Protein AF-A0A6F9DFY0-F1 (afdb_monomer_lite)

Structure (mmCIF, N/CA/C/O backbone):
data_AF-A0A6F9DFY0-F1
#
_entry.id   AF-A0A6F9DFY0-F1
#
loop_
_atom_site.group_PDB
_atom_site.id
_atom_site.type_symbol
_atom_site.label_atom_id
_atom_site.label_alt_id
_atom_site.label_comp_id
_atom_site.label_asym_id
_atom_site.label_entity_id
_atom_site.label_seq_id
_atom_site.pdbx_PDB_ins_code
_atom_site.Cartn_x
_atom_site.Cartn_y
_atom_site.Cartn_z
_atom_site.occupancy
_atom_site.B_iso_or_equiv
_atom_site.auth_seq_id
_atom_site.auth_comp_id
_atom_site.auth_asym_id
_atom_site.auth_atom_id
_atom_site.pdbx_PDB_model_num
ATOM 1 N N . MET A 1 1 ? -1.280 -7.738 -16.519 1.00 69.00 1 MET A N 1
ATOM 2 C CA . MET A 1 1 ? -1.743 -9.130 -16.733 1.00 69.00 1 MET A CA 1
ATOM 3 C C . MET A 1 1 ? -0.563 -10.110 -16.837 1.00 69.00 1 MET A C 1
ATOM 5 O O . MET A 1 1 ? -0.326 -10.631 -17.913 1.00 69.00 1 MET A O 1
ATOM 9 N N . GLN A 1 2 ? 0.239 -10.319 -15.780 1.00 77.62 2 GLN A N 1
ATOM 10 C CA . GLN A 1 2 ? 1.405 -11.234 -15.841 1.00 77.62 2 GLN A CA 1
ATOM 11 C C . GLN A 1 2 ? 1.692 -11.922 -14.499 1.00 77.62 2 GLN A C 1
ATOM 13 O O . GLN A 1 2 ? 1.722 -13.146 -14.437 1.00 77.62 2 GLN A O 1
ATOM 18 N N . SER A 1 3 ? 1.893 -11.147 -13.426 1.00 73.25 3 SER A N 1
ATOM 19 C CA . SER A 1 3 ? 2.146 -11.703 -12.091 1.00 73.25 3 SER A CA 1
ATOM 20 C C . SER A 1 3 ? 1.000 -12.614 -11.649 1.00 73.25 3 SER A C 1
ATOM 22 O O . SER A 1 3 ? -0.147 -12.171 -11.607 1.00 73.25 3 SER A O 1
ATOM 24 N N . ASP A 1 4 ? 1.320 -13.872 -11.340 1.00 84.06 4 ASP A N 1
ATOM 25 C CA . ASP A 1 4 ? 0.363 -14.904 -10.907 1.00 84.06 4 ASP A CA 1
AT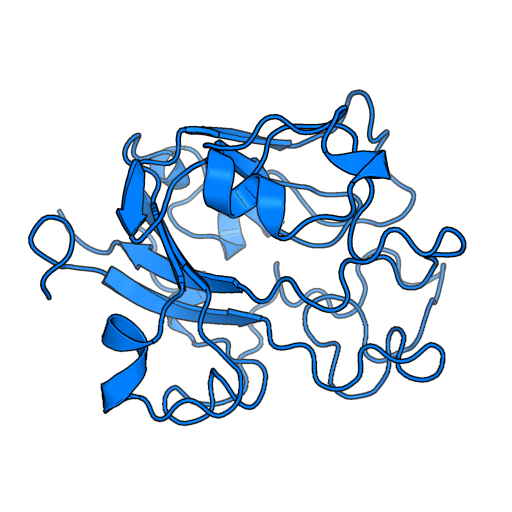OM 26 C C . ASP A 1 4 ? -0.831 -15.116 -11.856 1.00 84.06 4 ASP A C 1
ATOM 28 O O . ASP A 1 4 ? -1.951 -15.345 -11.414 1.00 84.06 4 ASP A O 1
ATOM 32 N N . GLY A 1 5 ? -0.619 -14.966 -13.167 1.00 84.81 5 GLY A N 1
ATOM 33 C CA . GLY A 1 5 ? -1.693 -15.053 -14.165 1.00 84.81 5 GLY A CA 1
ATOM 34 C C . GLY A 1 5 ? -2.434 -13.734 -14.426 1.00 84.81 5 GLY A C 1
ATOM 35 O O . GLY A 1 5 ? -3.197 -13.647 -15.383 1.00 84.81 5 GLY A O 1
ATOM 36 N N . GLY A 1 6 ? -2.151 -12.663 -13.675 1.00 84.38 6 GLY A N 1
ATOM 37 C CA . GLY A 1 6 ? -2.737 -11.334 -13.885 1.00 84.38 6 GLY A CA 1
ATOM 38 C C . GLY A 1 6 ? -3.894 -10.995 -12.939 1.00 84.38 6 GLY A C 1
ATOM 39 O O . GLY A 1 6 ? -3.971 -11.534 -11.843 1.00 84.38 6 GLY A O 1
ATOM 40 N N . GLY A 1 7 ? -4.732 -10.029 -13.339 1.00 86.75 7 GLY A N 1
ATOM 41 C CA . GLY A 1 7 ? -5.866 -9.552 -12.528 1.00 86.75 7 GLY A CA 1
ATOM 42 C C . GLY A 1 7 ? -5.521 -8.538 -11.429 1.00 86.75 7 GLY A C 1
ATOM 43 O O . GLY A 1 7 ? -6.310 -8.329 -10.519 1.00 86.75 7 GLY A O 1
ATOM 44 N N . TRP A 1 8 ? -4.343 -7.909 -11.480 1.00 91.81 8 TRP A N 1
ATOM 45 C CA . TRP A 1 8 ? -3.941 -6.882 -10.509 1.00 91.81 8 TRP A CA 1
ATOM 46 C C . TRP A 1 8 ? -4.288 -5.485 -11.023 1.00 91.81 8 TRP A C 1
ATOM 48 O O . TRP A 1 8 ? -3.802 -5.077 -12.082 1.00 91.81 8 TRP A O 1
ATOM 58 N N . THR A 1 9 ? -5.090 -4.756 -10.255 1.00 93.56 9 THR A N 1
ATOM 59 C CA . THR A 1 9 ? -5.516 -3.380 -10.519 1.00 93.56 9 THR A CA 1
ATOM 60 C C . THR A 1 9 ? -4.715 -2.429 -9.638 1.00 93.56 9 THR A C 1
ATOM 62 O O . THR A 1 9 ? -4.669 -2.592 -8.420 1.00 93.56 9 THR A O 1
ATOM 65 N N . LEU A 1 10 ? -4.077 -1.418 -10.234 1.00 93.38 10 LEU A N 1
ATOM 66 C CA . LEU A 1 10 ? -3.468 -0.331 -9.465 1.00 93.38 10 LEU A CA 1
ATOM 67 C C . LEU A 1 10 ? -4.584 0.509 -8.845 1.00 93.38 10 LEU A C 1
ATOM 69 O O . LEU A 1 10 ? -5.390 1.081 -9.577 1.00 93.38 10 LEU A O 1
ATOM 73 N N . VAL A 1 11 ? -4.600 0.612 -7.519 1.00 95.38 11 VAL A N 1
ATOM 74 C CA . VAL A 1 11 ? -5.632 1.379 -6.809 1.00 95.38 11 VAL A CA 1
ATOM 75 C C . VAL A 1 11 ? -5.075 2.618 -6.121 1.00 95.38 11 VAL A C 1
ATOM 77 O O . VAL A 1 11 ? -5.798 3.614 -6.028 1.00 95.38 11 VAL A O 1
ATOM 80 N N . ALA A 1 12 ? -3.808 2.576 -5.694 1.00 93.81 12 ALA A N 1
ATOM 81 C CA . ALA A 1 12 ? -3.143 3.670 -5.002 1.00 93.81 12 ALA A CA 1
ATOM 82 C C . ALA A 1 12 ? -1.608 3.653 -5.163 1.00 93.81 12 ALA A C 1
ATOM 84 O O . ALA A 1 12 ? -1.002 2.620 -5.447 1.00 93.81 12 ALA A O 1
ATOM 85 N N . SER A 1 13 ? -0.983 4.804 -4.937 1.00 90.44 13 SER A N 1
ATOM 86 C CA . SER A 1 13 ? 0.457 4.991 -4.772 1.00 90.44 13 SER A CA 1
ATOM 87 C C . SER A 1 13 ? 0.721 5.969 -3.636 1.00 90.44 13 SER A C 1
ATOM 89 O O . SER A 1 13 ? 0.014 6.971 -3.513 1.00 90.44 13 SER A O 1
ATOM 91 N N . ILE A 1 14 ? 1.738 5.649 -2.842 1.00 88.12 14 ILE A N 1
ATOM 92 C CA . ILE A 1 14 ? 2.253 6.444 -1.735 1.00 88.12 14 ILE A CA 1
ATOM 93 C C . ILE A 1 14 ? 3.619 6.973 -2.160 1.00 88.12 14 ILE A C 1
ATOM 95 O O . ILE A 1 14 ? 4.587 6.212 -2.298 1.00 88.12 14 ILE A O 1
ATOM 99 N N . HIS A 1 15 ? 3.680 8.278 -2.384 1.00 85.38 15 HIS A N 1
ATOM 100 C CA . HIS A 1 15 ? 4.828 8.990 -2.906 1.00 85.38 15 HIS A CA 1
ATOM 101 C C . HIS A 1 15 ? 5.283 10.069 -1.921 1.00 85.38 15 HIS A C 1
ATOM 103 O O . HIS A 1 15 ? 4.600 11.051 -1.671 1.00 85.38 15 HIS A O 1
ATOM 109 N N . GLU A 1 16 ? 6.515 9.918 -1.447 1.00 83.00 16 GLU A N 1
ATOM 110 C CA . GLU A 1 16 ? 7.192 10.922 -0.632 1.00 83.00 16 GLU A CA 1
ATOM 111 C C . GLU A 1 16 ? 7.790 12.022 -1.524 1.00 83.00 16 GLU A C 1
ATOM 113 O O . GLU A 1 16 ? 8.716 11.756 -2.309 1.00 83.00 16 GLU A O 1
ATOM 118 N N . ASN A 1 17 ? 7.257 13.243 -1.409 1.00 80.62 17 ASN A N 1
ATOM 119 C CA . ASN A 1 17 ? 7.669 14.410 -2.188 1.00 80.62 17 ASN A CA 1
ATOM 120 C C . ASN A 1 17 ? 8.779 15.233 -1.518 1.00 80.62 17 ASN A C 1
ATOM 122 O O . ASN A 1 17 ? 9.561 15.867 -2.231 1.00 80.62 17 ASN A O 1
ATOM 126 N N . ASN A 1 18 ? 8.875 15.233 -0.188 1.00 79.81 18 ASN A N 1
ATOM 127 C CA . ASN A 1 18 ? 9.878 15.974 0.562 1.00 79.81 18 ASN A CA 1
ATOM 128 C C . ASN A 1 18 ? 10.213 15.331 1.921 1.00 79.81 18 ASN A C 1
ATOM 130 O O . ASN A 1 18 ? 9.801 15.792 2.981 1.00 79.81 18 ASN A O 1
ATOM 134 N N . ALA A 1 19 ? 11.130 14.367 1.899 1.00 71.44 19 ALA A N 1
ATOM 135 C CA . ALA A 1 19 ? 11.565 13.683 3.112 1.00 71.44 19 ALA A CA 1
ATOM 136 C C . ALA A 1 19 ? 12.548 14.480 4.004 1.00 71.44 19 ALA A C 1
ATOM 138 O O . ALA A 1 19 ? 13.183 13.901 4.891 1.00 71.44 19 ALA A O 1
ATOM 139 N N . HIS A 1 20 ? 12.774 15.771 3.733 1.00 71.12 20 HIS A N 1
ATOM 140 C CA . HIS A 1 20 ? 13.639 16.615 4.560 1.00 71.12 20 HIS A CA 1
ATOM 141 C C . HIS A 1 20 ? 12.946 17.011 5.874 1.00 71.12 20 HIS A C 1
ATOM 143 O O . HIS A 1 20 ? 11.725 16.979 5.993 1.00 71.12 20 HIS A O 1
ATOM 149 N N . ASP A 1 21 ? 13.720 17.448 6.873 1.00 63.94 21 ASP A N 1
ATOM 150 C CA . ASP A 1 21 ? 13.188 17.780 8.206 1.00 63.94 21 ASP A CA 1
ATOM 151 C C . ASP A 1 21 ? 12.114 18.883 8.203 1.00 63.94 21 ASP A C 1
ATOM 153 O O . ASP A 1 21 ? 11.277 18.928 9.100 1.00 63.94 21 ASP A O 1
ATOM 157 N N . ASN A 1 22 ? 12.111 19.752 7.189 1.00 74.75 22 ASN A N 1
ATOM 158 C CA . ASN A 1 22 ? 11.107 20.799 6.991 1.00 74.75 22 ASN A CA 1
ATOM 159 C C . ASN A 1 22 ? 9.900 20.363 6.137 1.00 74.75 22 ASN A C 1
ATOM 161 O O . ASN A 1 22 ? 9.006 21.175 5.923 1.00 74.75 22 ASN A O 1
ATOM 165 N N . GLY A 1 23 ? 9.897 19.133 5.620 1.00 71.75 23 GLY A N 1
ATOM 166 C CA . GLY A 1 23 ? 8.835 18.575 4.784 1.00 71.75 23 GLY A CA 1
ATOM 167 C C . GLY A 1 23 ? 7.808 17.743 5.542 1.00 71.75 23 GLY A C 1
ATOM 168 O O . GLY A 1 23 ? 6.872 17.259 4.934 1.00 71.75 23 GLY A O 1
ATOM 169 N N . ARG A 1 24 ? 7.947 17.593 6.863 1.00 77.12 24 ARG A N 1
ATOM 170 C CA . ARG A 1 24 ? 7.121 16.678 7.660 1.00 77.12 24 ARG A CA 1
ATOM 171 C C . ARG A 1 24 ? 5.669 17.141 7.774 1.00 77.12 24 ARG A C 1
ATOM 173 O O . ARG A 1 24 ? 5.397 18.144 8.439 1.00 77.12 24 ARG A O 1
ATOM 180 N N . CYS A 1 25 ? 4.756 16.349 7.223 1.00 81.19 25 CYS A N 1
ATOM 181 C CA . CYS A 1 25 ? 3.315 16.588 7.247 1.00 81.19 25 CYS A CA 1
ATOM 182 C C . CYS A 1 25 ? 2.951 17.946 6.637 1.00 81.19 25 CYS A C 1
ATOM 184 O O . CYS A 1 25 ? 2.261 18.778 7.226 1.00 81.19 25 CYS A O 1
ATOM 186 N N . THR A 1 26 ? 3.505 18.188 5.455 1.00 85.31 26 THR A N 1
ATOM 187 C CA . THR A 1 26 ? 3.306 19.386 4.650 1.00 85.31 26 THR A CA 1
ATOM 188 C C . THR A 1 26 ? 2.515 19.060 3.383 1.00 85.31 26 THR A C 1
ATOM 190 O O . THR A 1 26 ? 1.996 17.960 3.207 1.00 85.31 26 THR A O 1
ATOM 193 N N . VAL A 1 27 ? 2.365 20.039 2.489 1.00 91.06 27 VAL A N 1
ATOM 194 C CA . VAL A 1 27 ? 1.694 19.815 1.204 1.00 91.06 27 VAL A CA 1
ATOM 195 C C . VAL A 1 27 ? 2.407 18.696 0.436 1.00 91.06 27 VAL A C 1
ATOM 197 O O . VAL A 1 27 ? 3.597 18.799 0.138 1.00 91.06 27 VAL A O 1
ATOM 200 N N . GLY A 1 28 ? 1.654 17.662 0.080 1.00 86.75 28 GLY A N 1
ATOM 201 C CA . GLY A 1 28 ? 2.128 16.422 -0.530 1.00 86.75 28 GLY A CA 1
ATOM 202 C C . GLY A 1 28 ? 1.957 15.192 0.359 1.00 86.75 28 GLY A C 1
ATOM 203 O O . GLY A 1 28 ? 1.811 14.107 -0.181 1.00 86.75 28 GLY A O 1
ATOM 204 N N . ASP A 1 29 ? 1.849 15.347 1.679 1.00 85.44 29 ASP A N 1
ATOM 205 C CA . ASP A 1 29 ? 1.754 14.233 2.633 1.00 85.44 29 ASP A CA 1
ATOM 206 C C . ASP A 1 29 ? 0.321 13.686 2.779 1.00 85.44 29 ASP A C 1
ATOM 208 O O . ASP A 1 29 ? -0.267 13.646 3.863 1.00 85.44 29 ASP A O 1
ATOM 212 N N . LYS A 1 30 ? -0.292 13.255 1.670 1.00 89.12 30 LYS A N 1
ATOM 213 C CA . LYS A 1 30 ? -1.733 12.930 1.633 1.00 89.12 30 LYS A CA 1
ATOM 214 C C . LYS A 1 30 ? -2.072 11.674 2.418 1.00 89.12 30 LYS A C 1
ATOM 216 O O . LYS A 1 30 ? -3.192 11.538 2.906 1.00 89.12 30 LYS A O 1
ATOM 221 N N . TRP A 1 31 ? -1.144 10.735 2.532 1.00 86.81 31 TRP A N 1
ATOM 222 C CA . TRP A 1 31 ? -1.371 9.490 3.270 1.00 86.81 31 TRP A CA 1
ATOM 223 C C . TRP A 1 31 ? -1.161 9.619 4.781 1.00 86.81 31 TRP A C 1
ATOM 225 O O . TRP A 1 31 ? -1.473 8.672 5.501 1.00 86.81 31 TRP A O 1
ATOM 235 N N . SER A 1 32 ? -0.708 10.783 5.255 1.00 82.00 32 SER A N 1
ATOM 236 C CA . SER A 1 32 ? -0.601 11.136 6.672 1.00 82.00 32 SER A CA 1
ATOM 237 C C . SER A 1 32 ? -1.411 12.405 6.971 1.00 82.00 32 SER A C 1
ATOM 239 O O . SER A 1 32 ? -2.594 12.300 7.296 1.00 82.00 32 SER A O 1
ATOM 241 N N . SER A 1 33 ? -0.822 13.596 6.850 1.00 84.38 33 SER A N 1
ATOM 242 C CA . SER A 1 33 ? -1.459 14.891 7.118 1.00 84.38 33 SER A CA 1
ATOM 243 C C . SER A 1 33 ? -0.797 15.999 6.304 1.00 84.38 33 SER A C 1
ATOM 245 O O . SER A 1 33 ? 0.408 16.202 6.418 1.00 84.38 33 SER A O 1
ATOM 247 N N . GLU A 1 34 ? -1.585 16.801 5.584 1.00 88.12 34 GLU A N 1
ATOM 248 C CA . GLU A 1 34 ? -1.088 18.039 4.955 1.00 88.12 34 GLU A CA 1
ATOM 249 C C . GLU A 1 34 ? -1.216 19.263 5.891 1.00 88.12 34 GLU A C 1
ATOM 251 O O . GLU A 1 34 ? -0.954 20.400 5.493 1.00 88.12 34 GLU A O 1
ATOM 256 N N . GLN A 1 35 ? -1.649 19.052 7.141 1.00 86.19 35 GLN A N 1
ATOM 257 C CA . GLN A 1 35 ? -1.952 20.098 8.131 1.00 86.19 35 GLN A CA 1
ATOM 258 C C . GLN A 1 35 ? -0.920 20.165 9.266 1.00 86.19 35 GLN A C 1
ATOM 260 O O . GLN A 1 35 ? -1.178 20.746 10.324 1.00 86.19 35 GLN A O 1
ATOM 265 N N . GLY A 1 36 ? 0.254 19.571 9.064 1.00 81.88 36 GLY A N 1
ATOM 266 C CA . GLY A 1 36 ? 1.272 19.425 10.091 1.00 81.88 36 GLY A CA 1
ATOM 267 C C . GLY A 1 36 ? 0.928 18.353 11.121 1.00 81.88 36 GLY A C 1
ATOM 268 O O . GLY A 1 36 ? -0.031 17.586 10.996 1.00 81.88 36 GLY A O 1
ATOM 269 N N . ASN A 1 37 ? 1.750 18.323 12.167 1.00 76.56 37 ASN A N 1
ATOM 270 C CA . ASN A 1 37 ? 1.564 17.460 13.322 1.00 76.56 37 ASN A CA 1
ATOM 271 C C . ASN A 1 37 ? 0.553 18.075 14.298 1.00 76.56 37 ASN A C 1
ATOM 273 O O . ASN A 1 37 ? 0.930 18.802 15.220 1.00 76.56 37 ASN A O 1
ATOM 277 N N . ASN A 1 38 ? -0.731 17.836 14.060 1.00 72.69 38 ASN A N 1
ATOM 278 C CA . ASN A 1 38 ? -1.798 18.399 14.872 1.00 72.69 38 ASN A CA 1
ATOM 279 C C . ASN A 1 38 ? -2.446 17.315 15.744 1.00 72.69 38 ASN A C 1
ATOM 281 O O . ASN A 1 38 ? -3.213 16.488 15.258 1.00 72.69 38 ASN A O 1
ATOM 285 N N . GLU A 1 39 ? -2.185 17.374 17.052 1.00 66.19 39 GLU A N 1
ATOM 286 C CA . GLU A 1 39 ? -2.735 16.441 18.049 1.00 66.19 39 GLU A CA 1
ATOM 287 C C . GLU A 1 39 ? -4.276 16.452 18.106 1.00 66.19 39 GLU A C 1
ATOM 289 O O . GLU A 1 39 ? -4.890 15.479 18.540 1.00 66.19 39 GLU A O 1
ATOM 294 N N . LEU A 1 40 ? -4.927 17.526 17.637 1.00 69.81 40 LEU A N 1
ATOM 295 C CA . LEU A 1 40 ? -6.391 17.611 17.556 1.00 69.81 40 LEU A CA 1
ATOM 296 C C . LEU A 1 40 ? -6.969 16.810 16.378 1.00 69.81 40 LEU A C 1
ATOM 298 O O . LEU A 1 40 ? -8.170 16.543 16.348 1.00 69.81 40 LEU A O 1
ATOM 302 N N . THR A 1 41 ? -6.134 16.423 15.413 1.00 74.94 41 THR A N 1
ATOM 303 C CA . THR A 1 41 ? -6.500 15.620 14.240 1.00 74.94 41 THR A CA 1
ATOM 304 C C . THR A 1 41 ? -5.713 14.319 14.245 1.00 74.94 41 THR A C 1
ATOM 306 O O . THR A 1 41 ? -4.855 14.081 13.398 1.00 74.94 41 THR A O 1
ATOM 309 N N . ASN A 1 42 ? -6.040 13.439 15.188 1.00 78.44 42 ASN A N 1
ATOM 310 C CA . ASN A 1 42 ? -5.359 12.154 15.341 1.00 78.44 42 ASN A CA 1
ATOM 311 C C . ASN A 1 42 ? -5.539 11.188 14.153 1.00 78.44 42 ASN A C 1
ATOM 313 O O . ASN A 1 42 ? -4.898 10.152 14.121 1.00 78.44 42 ASN A O 1
ATOM 317 N N . HIS A 1 43 ? -6.384 11.495 13.170 1.00 83.81 43 HIS A N 1
ATOM 318 C CA . HIS A 1 43 ? -6.565 10.702 11.945 1.00 83.81 43 HIS A CA 1
ATOM 319 C C . HIS A 1 43 ? -5.921 11.348 10.704 1.00 83.81 43 HIS A C 1
ATOM 321 O O . HIS A 1 43 ? -6.079 10.828 9.597 1.00 83.81 43 HIS A O 1
ATOM 327 N N . GLY A 1 44 ? -5.220 12.479 10.871 1.00 86.25 44 GLY A N 1
ATOM 328 C CA . GLY A 1 44 ? -4.616 13.231 9.772 1.00 86.25 44 GLY A CA 1
ATOM 329 C C . GLY A 1 44 ? -5.629 13.591 8.679 1.00 86.25 44 GLY A C 1
ATOM 330 O O . GLY A 1 44 ? -6.763 13.977 8.961 1.00 86.25 44 GLY A O 1
ATOM 331 N N . ASP A 1 45 ? -5.240 13.414 7.420 1.00 89.00 45 ASP A N 1
ATOM 332 C CA . ASP A 1 45 ? -6.094 13.655 6.252 1.00 89.00 45 ASP A CA 1
ATOM 333 C C . ASP A 1 45 ? -7.159 12.555 6.026 1.00 89.00 45 ASP A C 1
ATOM 335 O O . ASP A 1 45 ? -8.100 12.733 5.237 1.00 89.00 45 ASP A O 1
ATOM 339 N N . GLY A 1 46 ? -7.026 11.404 6.701 1.00 91.19 46 GLY A N 1
ATOM 340 C CA . GLY A 1 46 ? -7.978 10.287 6.661 1.00 91.19 46 GLY A CA 1
ATOM 341 C C . GLY A 1 46 ? -8.090 9.578 5.305 1.00 91.19 46 GLY A C 1
ATOM 342 O O . GLY A 1 46 ? -9.091 8.910 5.032 1.00 91.19 46 GLY A O 1
ATOM 343 N N . ASN A 1 47 ? -7.104 9.731 4.413 1.00 92.69 47 ASN A N 1
ATOM 344 C CA . ASN A 1 47 ? -7.179 9.239 3.030 1.00 92.69 47 ASN A CA 1
ATOM 345 C C . ASN A 1 47 ? -7.159 7.710 2.891 1.00 92.69 47 ASN A C 1
ATOM 347 O O . ASN A 1 47 ? -7.527 7.201 1.837 1.00 92.69 47 ASN A O 1
ATOM 351 N N . TRP A 1 48 ? -6.833 6.969 3.944 1.00 92.00 48 TRP A N 1
ATOM 352 C CA . TRP A 1 48 ? -6.988 5.513 3.985 1.00 92.00 48 TRP A CA 1
ATOM 353 C C . TRP A 1 48 ? -8.447 5.058 4.144 1.00 92.00 48 TRP A C 1
ATOM 355 O O . TRP A 1 48 ? -8.819 3.993 3.667 1.00 92.00 48 TRP A O 1
ATOM 365 N N . GLU A 1 49 ? -9.291 5.872 4.779 1.00 93.88 49 GLU A N 1
ATOM 366 C CA . GLU A 1 49 ? -10.651 5.484 5.188 1.00 93.88 49 GLU A CA 1
ATOM 367 C C . GLU A 1 49 ? -11.736 6.220 4.383 1.00 93.88 49 GLU A C 1
ATOM 369 O O . GLU A 1 49 ? -12.876 5.764 4.276 1.00 93.88 49 GLU A O 1
ATOM 374 N N . ASN A 1 50 ? -11.398 7.382 3.818 1.00 95.38 50 ASN A N 1
ATOM 375 C CA . ASN A 1 50 ? -12.344 8.243 3.115 1.00 95.38 50 ASN A CA 1
ATOM 376 C C . ASN A 1 50 ? -12.512 7.877 1.622 1.00 95.38 50 ASN A C 1
ATOM 378 O O . ASN A 1 50 ? -11.804 7.035 1.066 1.00 95.38 50 ASN A O 1
ATOM 382 N N . LEU A 1 51 ? -13.426 8.580 0.944 1.00 97.19 51 LEU A N 1
ATOM 383 C CA . LEU A 1 51 ? -13.733 8.403 -0.484 1.00 97.19 51 LEU A CA 1
ATOM 384 C C . LEU A 1 51 ? -12.998 9.396 -1.406 1.00 97.19 51 LEU A C 1
ATOM 386 O O . LEU A 1 51 ? -13.332 9.508 -2.585 1.00 97.19 51 LEU A O 1
ATOM 390 N N . LYS A 1 52 ? -12.022 10.160 -0.894 1.00 97.81 52 LYS A N 1
ATOM 391 C CA . LYS A 1 52 ? -11.246 11.086 -1.731 1.00 97.81 52 LYS A CA 1
ATOM 392 C C . LYS A 1 52 ? -10.400 10.303 -2.735 1.00 97.81 52 LYS A C 1
ATOM 394 O O . LYS A 1 52 ? -9.907 9.218 -2.429 1.00 97.81 52 LYS A O 1
ATOM 399 N N . THR A 1 53 ? -10.204 10.895 -3.908 1.00 98.00 53 THR A N 1
ATOM 400 C CA . THR A 1 53 ? -9.324 10.411 -4.980 1.00 98.00 53 THR A CA 1
ATOM 401 C C . THR A 1 53 ? -8.402 11.538 -5.428 1.00 98.00 53 THR A C 1
ATOM 403 O O . THR A 1 53 ? -8.804 12.702 -5.396 1.00 98.00 53 THR A O 1
ATOM 406 N N . PHE A 1 54 ? -7.196 11.209 -5.877 1.00 97.94 54 PHE A N 1
ATOM 407 C CA . PHE A 1 54 ? -6.194 12.181 -6.321 1.00 97.94 54 PHE A CA 1
ATOM 408 C C . PHE A 1 54 ? -5.164 11.534 -7.252 1.00 97.94 54 PHE A C 1
ATOM 410 O O . PHE A 1 54 ? -5.035 10.309 -7.313 1.00 97.94 54 PHE A O 1
ATOM 417 N N . GLY A 1 55 ? -4.438 12.379 -7.984 1.00 96.81 55 GLY A N 1
ATOM 418 C CA . GLY A 1 55 ? -3.410 11.955 -8.928 1.00 96.81 55 GLY A CA 1
ATOM 419 C C . GLY A 1 55 ? -3.960 11.230 -10.159 1.00 96.81 55 GLY A C 1
ATOM 420 O O . GLY A 1 55 ? -5.162 11.179 -10.421 1.00 96.81 55 GLY A O 1
ATOM 421 N N . ASN A 1 56 ? -3.050 10.662 -10.945 1.00 95.06 56 ASN A N 1
ATOM 422 C CA . ASN A 1 56 ? -3.370 9.797 -12.076 1.00 95.06 56 ASN A CA 1
ATOM 423 C C . ASN A 1 56 ? -2.311 8.692 -12.216 1.00 95.06 56 ASN A C 1
ATOM 425 O O . ASN A 1 56 ? -1.212 8.796 -11.677 1.00 95.06 56 ASN A O 1
ATOM 429 N N . VAL A 1 57 ? -2.633 7.644 -12.978 1.00 92.44 57 VAL A N 1
ATOM 430 C CA . VAL A 1 57 ? -1.754 6.474 -13.143 1.00 92.44 57 VAL A CA 1
ATOM 431 C C . VAL A 1 57 ? -0.392 6.855 -13.728 1.00 92.44 57 VAL A C 1
ATOM 433 O O . VAL A 1 57 ? 0.627 6.350 -13.274 1.00 92.44 57 VAL A O 1
ATOM 436 N N . ALA A 1 58 ? -0.344 7.748 -14.719 1.00 90.88 58 ALA A N 1
ATOM 437 C CA . ALA A 1 58 ? 0.908 8.091 -15.392 1.00 90.88 58 ALA A CA 1
ATOM 438 C C . ALA A 1 58 ? 1.892 8.835 -14.473 1.00 90.88 58 ALA A C 1
ATOM 440 O O . ALA A 1 58 ? 3.099 8.734 -14.682 1.00 90.88 58 ALA A O 1
ATOM 441 N N . SER A 1 59 ? 1.388 9.543 -13.458 1.00 92.31 59 SER A N 1
ATOM 442 C CA . SER A 1 59 ? 2.190 10.288 -12.486 1.00 92.31 59 SER A CA 1
ATOM 443 C C . SER A 1 59 ? 2.343 9.586 -11.136 1.00 92.31 59 SER A C 1
ATOM 445 O O . SER A 1 59 ? 2.870 10.202 -10.220 1.00 92.31 59 SER A O 1
ATOM 447 N N . ALA A 1 60 ? 1.918 8.328 -10.982 1.00 92.19 60 ALA A N 1
ATOM 448 C CA . ALA A 1 60 ? 1.880 7.668 -9.670 1.00 92.19 60 ALA A CA 1
ATOM 449 C C . ALA A 1 60 ? 3.265 7.452 -9.021 1.00 92.19 60 ALA A C 1
ATOM 451 O O . ALA A 1 60 ? 3.348 7.199 -7.825 1.00 92.19 60 ALA A O 1
ATOM 452 N N . THR A 1 61 ? 4.352 7.558 -9.794 1.00 90.75 61 THR A N 1
ATOM 453 C CA . THR A 1 61 ? 5.740 7.560 -9.289 1.00 90.75 61 THR A CA 1
ATOM 454 C C . THR A 1 61 ? 6.300 8.966 -9.047 1.00 90.75 61 THR A C 1
ATOM 456 O O . THR A 1 61 ? 7.478 9.104 -8.728 1.00 90.75 61 THR A O 1
ATOM 459 N N . SER A 1 62 ? 5.523 10.011 -9.307 1.00 91.31 62 SER A N 1
ATOM 460 C CA . SER A 1 62 ? 5.936 11.421 -9.225 1.00 91.31 62 SER A CA 1
ATOM 461 C C . SER A 1 62 ? 5.082 12.232 -8.251 1.00 91.31 62 SER A C 1
ATOM 463 O O . SER A 1 62 ? 5.476 13.334 -7.883 1.00 91.31 62 SER A O 1
ATOM 465 N N . ASP A 1 63 ? 3.917 11.709 -7.880 1.00 91.19 63 ASP A N 1
ATOM 466 C CA . ASP A 1 63 ? 3.005 12.247 -6.879 1.00 91.19 63 ASP A CA 1
ATOM 467 C C . ASP A 1 63 ? 2.104 11.109 -6.371 1.00 91.19 63 ASP A C 1
ATOM 469 O O . ASP A 1 63 ? 2.038 10.030 -6.977 1.00 91.19 63 ASP A O 1
ATOM 473 N N . ASP A 1 64 ? 1.395 11.360 -5.279 1.00 90.00 64 ASP A N 1
ATOM 474 C CA . ASP A 1 64 ? 0.423 10.437 -4.715 1.00 90.00 64 ASP A CA 1
ATOM 475 C C . ASP A 1 64 ? -0.692 10.100 -5.714 1.00 90.00 64 ASP A C 1
ATOM 477 O O . ASP A 1 64 ? -1.166 10.931 -6.495 1.00 90.00 64 ASP A O 1
ATOM 481 N N . PHE A 1 65 ? -1.169 8.857 -5.655 1.00 95.44 65 PHE A N 1
ATOM 482 C CA . PHE A 1 65 ? -2.285 8.391 -6.472 1.00 95.44 65 PHE A CA 1
ATOM 483 C C . PHE A 1 65 ? -3.291 7.639 -5.612 1.00 95.44 65 PHE A C 1
ATOM 485 O O . PHE A 1 65 ? -2.922 6.755 -4.849 1.00 95.44 65 PHE A O 1
ATOM 492 N N . LYS A 1 66 ? -4.578 7.927 -5.779 1.00 96.00 66 LYS A N 1
ATOM 493 C CA . LYS A 1 66 ? -5.676 7.123 -5.239 1.00 96.00 66 LYS A CA 1
ATOM 494 C C . LYS A 1 66 ? -6.852 7.198 -6.195 1.00 96.00 66 LYS A C 1
ATOM 496 O O . LYS A 1 66 ? -7.373 8.279 -6.466 1.00 96.00 66 LYS A O 1
ATOM 501 N N . SER A 1 67 ? -7.275 6.047 -6.698 1.00 96.12 67 SER A N 1
ATOM 502 C CA . SER A 1 67 ? -8.404 5.933 -7.624 1.00 96.12 67 SER A CA 1
ATOM 503 C C . SER A 1 67 ? -9.696 5.525 -6.921 1.00 96.12 67 SER A C 1
ATOM 505 O O . SER A 1 67 ? -9.674 5.032 -5.795 1.00 96.12 67 SER A O 1
ATOM 507 N N . LEU A 1 68 ? -10.819 5.655 -7.634 1.00 96.88 68 LEU A N 1
ATOM 508 C CA . LEU A 1 68 ? -12.127 5.132 -7.220 1.00 96.88 68 LEU A CA 1
ATOM 509 C C . LEU A 1 68 ? -12.063 3.636 -6.851 1.00 96.88 68 LEU A C 1
ATOM 511 O O . LEU A 1 68 ? -12.683 3.196 -5.889 1.00 96.88 68 LEU A O 1
ATOM 515 N N . ALA A 1 69 ? -11.239 2.876 -7.576 1.00 95.31 69 ALA A N 1
ATOM 516 C CA . ALA A 1 69 ? -11.085 1.438 -7.407 1.00 95.31 69 ALA A CA 1
ATOM 517 C C . ALA A 1 69 ? -10.555 1.041 -6.014 1.00 95.31 69 ALA A C 1
ATOM 519 O O . ALA A 1 69 ? -10.784 -0.078 -5.573 1.00 95.31 69 ALA A O 1
ATOM 520 N N . TYR A 1 70 ? -9.903 1.957 -5.288 1.00 95.38 70 TYR A N 1
ATOM 521 C CA . TYR A 1 70 ? -9.435 1.722 -3.917 1.00 95.38 70 TYR A CA 1
ATOM 522 C C . TYR A 1 70 ? -10.556 1.317 -2.950 1.00 95.38 70 TYR A C 1
ATOM 524 O O . TYR A 1 70 ? -10.311 0.548 -2.023 1.00 95.38 70 TYR A O 1
ATOM 532 N N . PHE A 1 71 ? -11.765 1.832 -3.171 1.00 94.75 71 PHE A N 1
ATOM 533 C CA . PHE A 1 71 ? -12.920 1.623 -2.297 1.00 94.75 71 PHE A CA 1
ATOM 534 C C . PHE A 1 71 ? -14.169 1.125 -3.033 1.00 94.75 71 PHE A C 1
ATOM 536 O O . PHE A 1 71 ? -15.186 0.902 -2.393 1.00 94.75 71 PHE A O 1
ATOM 543 N N . SER A 1 72 ? -14.123 0.986 -4.363 1.00 95.06 72 SER A N 1
ATOM 544 C CA . SER A 1 72 ? -15.257 0.496 -5.161 1.00 95.06 72 SER A CA 1
ATOM 545 C C . SER A 1 72 ? -15.097 -0.942 -5.655 1.00 95.06 72 SER A C 1
ATOM 547 O O . SER A 1 72 ? -15.984 -1.453 -6.331 1.00 95.06 72 SER A O 1
ATOM 549 N N . ILE A 1 73 ? -13.929 -1.551 -5.452 1.00 91.88 73 ILE A N 1
ATOM 550 C CA . ILE A 1 73 ? -13.743 -2.983 -5.675 1.00 91.88 73 ILE A CA 1
ATOM 551 C C . ILE A 1 73 ? -14.164 -3.675 -4.382 1.00 91.88 73 ILE A C 1
ATOM 553 O O . ILE A 1 73 ? -13.512 -3.477 -3.365 1.00 91.88 73 ILE A O 1
ATOM 557 N N . ASP A 1 74 ? -15.225 -4.472 -4.407 1.00 87.69 74 ASP A N 1
ATOM 558 C CA . ASP A 1 74 ? -15.803 -5.056 -3.185 1.00 87.69 74 ASP A CA 1
ATOM 559 C C . ASP A 1 74 ? -15.414 -6.528 -2.966 1.00 87.69 74 ASP A C 1
ATOM 561 O O . ASP A 1 74 ? -15.769 -7.134 -1.957 1.00 87.69 74 ASP A O 1
ATOM 565 N N . ASP A 1 75 ? -14.669 -7.115 -3.898 1.00 91.00 75 ASP A N 1
ATOM 566 C CA . ASP A 1 75 ? -14.356 -8.543 -3.956 1.00 91.00 75 ASP A CA 1
ATOM 567 C C . ASP A 1 75 ? -12.854 -8.830 -4.134 1.00 91.00 75 ASP A C 1
ATOM 569 O O . ASP A 1 75 ? -12.463 -9.941 -4.512 1.00 91.00 75 ASP A O 1
ATOM 573 N N . ALA A 1 76 ? -11.978 -7.859 -3.835 1.00 93.50 76 ALA A N 1
ATOM 574 C CA . ALA A 1 76 ? -10.547 -8.125 -3.847 1.00 93.50 76 ALA A CA 1
ATOM 575 C C . ALA A 1 76 ? -10.178 -9.124 -2.745 1.00 93.50 76 ALA A C 1
ATOM 577 O O . ALA A 1 76 ? -10.712 -9.117 -1.635 1.00 93.50 76 ALA A O 1
ATOM 578 N N . LYS A 1 77 ? -9.215 -9.989 -3.059 1.00 94.81 77 LYS A N 1
ATOM 579 C CA . LYS A 1 77 ? -8.755 -11.050 -2.149 1.00 94.81 77 LYS A CA 1
ATOM 580 C C . LYS A 1 77 ? -7.398 -10.728 -1.538 1.00 94.81 77 LYS A C 1
ATOM 582 O O . LYS A 1 77 ? -7.159 -10.983 -0.361 1.00 94.81 77 LYS A O 1
ATOM 587 N N . ASP A 1 78 ? -6.510 -10.149 -2.333 1.00 94.31 78 ASP A N 1
ATOM 588 C CA . ASP A 1 78 ? -5.107 -9.953 -1.990 1.00 94.31 78 ASP A CA 1
ATOM 589 C C . ASP A 1 78 ? -4.605 -8.592 -2.468 1.00 94.31 78 ASP A C 1
ATOM 591 O O . ASP A 1 78 ? -5.178 -7.978 -3.374 1.00 94.31 78 ASP A O 1
ATOM 595 N N . ILE A 1 79 ? -3.480 -8.165 -1.896 1.00 93.06 79 ILE A N 1
ATOM 596 C CA . ILE A 1 79 ? -2.741 -6.984 -2.341 1.00 93.06 79 ILE A CA 1
ATOM 597 C C . ILE A 1 79 ? -1.364 -7.367 -2.868 1.00 93.06 79 ILE A C 1
ATOM 599 O O . ILE A 1 79 ? -0.765 -8.365 -2.469 1.00 93.06 79 ILE A O 1
ATOM 603 N N . MET A 1 80 ? -0.860 -6.543 -3.771 1.00 91.75 80 MET A N 1
ATOM 604 C CA . MET A 1 80 ? 0.476 -6.585 -4.332 1.00 91.75 80 MET A CA 1
ATOM 605 C C . MET A 1 80 ? 1.083 -5.203 -4.196 1.00 91.75 80 MET A C 1
ATOM 607 O O . MET A 1 80 ? 0.413 -4.195 -4.371 1.00 91.75 80 MET A O 1
ATOM 611 N N . ILE A 1 81 ? 2.366 -5.155 -3.899 1.00 92.00 81 ILE A N 1
ATOM 612 C CA . ILE A 1 81 ? 3.097 -3.924 -3.692 1.00 92.00 81 ILE A CA 1
ATOM 613 C C . ILE A 1 81 ? 4.322 -3.943 -4.583 1.00 92.00 81 ILE A C 1
ATOM 615 O O . ILE A 1 81 ? 5.093 -4.908 -4.566 1.00 92.00 81 ILE A O 1
ATOM 619 N N . TRP A 1 82 ? 4.499 -2.881 -5.367 1.00 92.25 82 TRP A N 1
ATOM 620 C CA . TRP A 1 82 ? 5.744 -2.636 -6.092 1.00 92.25 82 TRP A CA 1
ATOM 621 C C . TRP A 1 82 ? 6.452 -1.429 -5.491 1.00 92.25 82 TRP A C 1
ATOM 623 O O . TRP A 1 82 ? 5.838 -0.404 -5.196 1.00 92.25 82 TRP A O 1
ATOM 633 N N . GLN A 1 83 ? 7.761 -1.555 -5.329 1.00 87.19 83 GLN A N 1
ATOM 634 C CA . GLN A 1 83 ? 8.641 -0.464 -4.941 1.00 87.19 83 GLN A CA 1
ATOM 635 C C . GLN A 1 83 ? 9.354 0.018 -6.202 1.00 87.19 83 GLN A C 1
ATOM 637 O O . GLN A 1 83 ? 10.222 -0.675 -6.739 1.00 87.19 83 GLN A O 1
ATOM 642 N N . VAL A 1 84 ? 8.927 1.177 -6.702 1.00 88.56 84 VAL A N 1
ATOM 643 C CA . VAL A 1 84 ? 9.364 1.750 -7.980 1.00 88.56 84 VAL A CA 1
ATOM 644 C C . VAL A 1 84 ? 10.118 3.055 -7.705 1.00 88.56 84 VAL A C 1
ATOM 646 O O . VAL A 1 84 ? 9.628 3.871 -6.923 1.00 88.56 84 VAL A O 1
ATOM 649 N N . PRO A 1 85 ? 11.289 3.296 -8.324 1.00 89.69 85 PRO A N 1
ATOM 650 C CA . PRO A 1 85 ? 11.986 4.572 -8.197 1.00 89.69 85 PRO A CA 1
ATOM 651 C C . PRO A 1 85 ? 11.125 5.754 -8.664 1.00 89.69 85 PRO A C 1
ATOM 653 O O . PRO A 1 85 ? 10.378 5.640 -9.640 1.00 89.69 85 PRO A O 1
ATOM 656 N N . ASN A 1 86 ? 11.274 6.905 -8.005 1.00 86.50 86 ASN A N 1
ATOM 657 C CA . ASN A 1 86 ? 10.521 8.109 -8.360 1.00 86.50 86 ASN A CA 1
ATOM 658 C C . ASN A 1 86 ? 10.762 8.530 -9.811 1.00 86.50 86 ASN A C 1
ATOM 660 O O . ASN A 1 86 ? 11.854 8.353 -10.354 1.00 86.50 86 ASN A O 1
ATOM 664 N N . ASN A 1 87 ? 9.739 9.135 -10.413 1.00 91.81 87 ASN A N 1
ATOM 665 C CA . ASN A 1 87 ? 9.729 9.621 -11.793 1.00 91.81 87 ASN A CA 1
ATOM 666 C C . ASN A 1 87 ? 9.994 8.538 -12.852 1.00 91.81 87 ASN A C 1
ATOM 668 O O . ASN A 1 87 ? 10.300 8.858 -14.002 1.00 91.81 87 ASN A O 1
ATOM 672 N N . THR A 1 88 ? 9.869 7.256 -12.494 1.00 90.12 88 THR A N 1
ATOM 673 C CA . THR A 1 88 ? 9.973 6.167 -13.467 1.00 90.12 88 THR A CA 1
ATOM 674 C C . THR A 1 88 ? 8.744 6.187 -14.380 1.00 90.12 88 THR A C 1
ATOM 676 O O . THR A 1 88 ? 7.621 6.093 -13.889 1.00 90.12 88 THR A O 1
ATOM 679 N N . PRO A 1 89 ? 8.900 6.245 -15.713 1.00 93.19 89 PRO A N 1
ATOM 680 C CA . PRO A 1 89 ? 7.753 6.224 -16.615 1.00 93.19 89 PRO A CA 1
ATOM 681 C C . PRO A 1 89 ? 7.001 4.888 -16.527 1.00 93.19 89 PRO A C 1
ATOM 683 O O . PRO A 1 89 ? 7.614 3.835 -16.345 1.00 93.19 89 PRO A O 1
ATOM 686 N N . LEU A 1 90 ? 5.677 4.921 -16.726 1.00 90.50 90 LEU A N 1
ATOM 687 C CA . LEU A 1 90 ? 4.769 3.768 -16.586 1.00 90.50 90 LEU A CA 1
ATOM 688 C C . LEU A 1 90 ? 5.261 2.492 -17.292 1.00 90.50 90 LEU A C 1
ATOM 690 O O . LEU A 1 90 ? 5.174 1.395 -16.743 1.00 90.50 90 LEU A O 1
ATOM 694 N N . SER A 1 91 ? 5.818 2.626 -18.497 1.00 94.31 91 SER A N 1
ATOM 695 C CA . SER A 1 91 ? 6.333 1.499 -19.286 1.00 94.31 91 SER A CA 1
ATOM 696 C C . SER A 1 91 ? 7.525 0.778 -18.646 1.00 94.31 91 SER A C 1
ATOM 698 O O . SER A 1 91 ? 7.788 -0.373 -18.988 1.00 94.31 91 SER A O 1
ATOM 700 N N . MET A 1 92 ? 8.228 1.425 -17.714 1.00 94.56 92 MET A N 1
ATOM 701 C CA . MET A 1 92 ? 9.421 0.908 -17.039 1.00 94.56 92 MET A CA 1
ATOM 702 C C . MET A 1 92 ? 9.163 0.482 -15.593 1.00 94.56 92 MET A C 1
ATOM 704 O O . MET A 1 92 ? 10.072 -0.036 -14.950 1.00 94.56 92 MET A O 1
ATOM 708 N N . TRP A 1 93 ? 7.950 0.655 -15.057 1.00 93.56 93 TRP A N 1
ATOM 709 C CA . TRP A 1 93 ? 7.672 0.324 -13.655 1.00 93.56 93 TRP A CA 1
ATOM 710 C C . TRP A 1 93 ? 8.048 -1.110 -13.317 1.00 93.56 93 TRP A C 1
ATOM 712 O O . TRP A 1 93 ? 8.741 -1.344 -12.334 1.00 93.56 93 TRP A O 1
ATOM 722 N N . ARG A 1 94 ? 7.649 -2.076 -14.152 1.00 92.44 94 ARG A N 1
ATOM 723 C CA . ARG A 1 94 ? 7.937 -3.491 -13.896 1.00 92.44 94 ARG A CA 1
ATOM 724 C C . ARG A 1 94 ? 9.436 -3.789 -13.917 1.00 92.44 94 ARG A C 1
ATOM 726 O O . ARG A 1 94 ? 9.897 -4.507 -13.040 1.00 92.44 94 ARG A O 1
ATOM 733 N N . SER A 1 95 ? 10.166 -3.274 -14.910 1.00 95.00 95 SER A N 1
ATOM 734 C CA . SER A 1 95 ? 11.602 -3.542 -15.075 1.00 95.00 95 SER A CA 1
ATOM 735 C C . SER A 1 95 ? 12.466 -2.819 -14.049 1.00 95.00 95 SER A C 1
ATOM 737 O O . SER A 1 95 ? 13.544 -3.301 -13.727 1.00 95.00 95 SER A O 1
ATOM 739 N N . ASN A 1 96 ? 12.003 -1.672 -13.546 1.00 93.12 96 ASN A N 1
ATOM 740 C CA . ASN A 1 96 ? 12.759 -0.837 -12.616 1.00 93.12 96 ASN A CA 1
ATOM 741 C C . ASN A 1 96 ? 12.298 -1.006 -11.163 1.00 93.12 96 ASN A C 1
ATOM 743 O O . ASN A 1 96 ? 12.875 -0.388 -10.271 1.00 93.12 96 ASN A O 1
ATOM 747 N N . SER A 1 97 ? 11.261 -1.810 -10.913 1.00 90.69 97 SER A N 1
ATOM 748 C CA . SER A 1 97 ? 10.875 -2.169 -9.550 1.00 90.69 97 SER A CA 1
ATOM 749 C C . SER A 1 97 ? 12.000 -2.969 -8.907 1.00 90.69 97 SER A C 1
ATOM 751 O O . SER A 1 97 ? 12.392 -3.997 -9.451 1.00 90.69 97 SER A O 1
ATOM 753 N N . TYR A 1 98 ? 12.477 -2.539 -7.742 1.00 88.75 98 TYR A N 1
ATOM 754 C CA . TYR A 1 98 ? 13.505 -3.274 -6.994 1.00 88.75 98 TYR A CA 1
ATOM 755 C C . TYR A 1 98 ? 12.906 -4.267 -5.989 1.00 88.75 98 TYR A C 1
ATOM 757 O O . TYR A 1 98 ? 13.584 -5.195 -5.567 1.00 88.75 98 TYR A O 1
ATOM 765 N N . LEU A 1 99 ? 11.620 -4.117 -5.646 1.00 90.88 99 LEU A N 1
ATOM 766 C CA . LEU A 1 99 ? 10.838 -5.120 -4.920 1.00 90.88 99 LEU A CA 1
ATOM 767 C C . LEU A 1 99 ? 9.437 -5.216 -5.526 1.00 90.88 99 LEU A C 1
ATOM 769 O O . LEU A 1 99 ? 8.802 -4.194 -5.802 1.00 90.88 99 LEU A O 1
ATOM 773 N N . ARG A 1 100 ? 8.931 -6.439 -5.690 1.00 93.44 100 ARG A N 1
ATOM 774 C CA . ARG A 1 100 ? 7.539 -6.724 -6.068 1.00 93.44 100 ARG A CA 1
ATOM 775 C C . ARG A 1 100 ? 7.076 -7.925 -5.266 1.00 93.44 100 ARG A C 1
ATOM 777 O O . ARG A 1 100 ? 7.612 -9.015 -5.434 1.00 93.44 100 ARG A O 1
ATOM 784 N N . TYR A 1 101 ? 6.094 -7.741 -4.400 1.00 92.94 101 TYR A N 1
ATOM 785 C CA . TYR A 1 101 ? 5.610 -8.796 -3.512 1.00 92.94 101 TYR A CA 1
ATOM 786 C C . TYR A 1 101 ? 4.112 -8.669 -3.282 1.00 92.94 101 TYR A C 1
ATOM 788 O O . TYR A 1 101 ? 3.513 -7.639 -3.575 1.00 92.94 101 TYR A O 1
ATOM 796 N N . ARG A 1 102 ? 3.485 -9.745 -2.821 1.00 93.81 102 ARG A N 1
ATOM 797 C CA . ARG A 1 102 ? 2.028 -9.853 -2.722 1.00 93.81 102 ARG A CA 1
ATOM 798 C C . ARG A 1 102 ? 1.601 -10.805 -1.622 1.00 93.81 102 ARG A C 1
ATOM 800 O O . ARG A 1 102 ? 2.318 -11.762 -1.330 1.00 93.81 102 ARG A O 1
ATOM 807 N N . THR A 1 103 ? 0.413 -10.593 -1.075 1.00 94.12 103 THR A N 1
ATOM 808 C CA . THR A 1 103 ? -0.264 -11.629 -0.295 1.00 94.12 103 THR A CA 1
ATOM 809 C C . THR A 1 103 ? -0.818 -12.711 -1.228 1.00 94.12 103 THR A C 1
ATOM 811 O O . THR A 1 103 ? -0.907 -12.538 -2.448 1.00 94.12 103 THR A O 1
ATOM 814 N N . TYR A 1 104 ? -1.141 -13.866 -0.656 1.00 93.75 104 TYR A N 1
ATOM 815 C CA . TYR A 1 104 ? -1.715 -15.001 -1.387 1.00 93.75 104 TYR A CA 1
ATOM 816 C C . TYR A 1 104 ? -2.746 -15.787 -0.557 1.00 93.75 104 TYR A C 1
ATOM 818 O O . TYR A 1 104 ? -3.160 -16.872 -0.953 1.00 93.75 104 TYR A O 1
ATOM 826 N N . GLY A 1 105 ? -3.114 -15.260 0.614 1.00 92.38 105 GLY A N 1
ATOM 827 C CA . GLY A 1 105 ? -4.002 -15.907 1.583 1.00 92.38 105 GLY A CA 1
ATOM 828 C C . GLY A 1 105 ? -5.445 -15.409 1.526 1.00 92.38 105 GLY A C 1
ATOM 829 O O . GLY A 1 105 ? -6.228 -15.762 2.400 1.00 92.38 105 GLY A O 1
ATOM 830 N N . HIS A 1 106 ? -5.786 -14.568 0.546 1.00 95.19 106 HIS A N 1
ATOM 831 C CA . HIS A 1 106 ? -7.125 -14.009 0.352 1.00 95.19 106 HIS A CA 1
ATOM 832 C C . HIS A 1 106 ? -7.646 -13.204 1.550 1.00 95.19 106 HIS A C 1
ATOM 834 O O . HIS A 1 106 ? -8.849 -13.172 1.816 1.00 95.19 106 HIS A O 1
ATOM 840 N N . PHE A 1 107 ? -6.746 -12.555 2.291 1.00 94.31 107 PHE A N 1
ATOM 841 C CA . PHE A 1 107 ? -7.084 -11.948 3.576 1.00 94.31 107 PHE A CA 1
ATOM 842 C C . PHE A 1 107 ? -8.169 -10.869 3.474 1.00 94.31 107 PHE A C 1
ATOM 844 O O . PHE A 1 107 ? -8.976 -10.756 4.390 1.00 94.31 107 PHE A O 1
ATOM 851 N N . LEU A 1 108 ? -8.241 -10.120 2.365 1.00 93.94 108 LEU A N 1
ATOM 852 C CA . LEU A 1 108 ? -9.231 -9.050 2.194 1.00 93.94 108 LEU A CA 1
ATOM 853 C C . LEU A 1 108 ? -10.674 -9.566 2.234 1.00 93.94 108 LEU A C 1
ATOM 855 O O . LEU A 1 108 ? -11.566 -8.814 2.619 1.00 93.94 108 LEU A O 1
ATOM 859 N N . THR A 1 109 ? -10.909 -10.848 1.933 1.00 95.00 109 THR A N 1
ATOM 860 C CA . THR A 1 109 ? -12.246 -11.459 2.044 1.00 95.00 109 THR A CA 1
ATOM 861 C C . THR A 1 109 ? -12.810 -11.380 3.465 1.00 95.00 109 THR A C 1
ATOM 863 O O . THR A 1 109 ? -14.013 -11.203 3.638 1.00 95.00 109 THR A O 1
ATOM 866 N N . SER A 1 110 ? -11.944 -11.416 4.480 1.00 95.50 110 SER A N 1
ATOM 867 C CA . SER A 1 110 ? -12.316 -11.269 5.892 1.00 95.50 110 SER A CA 1
ATOM 868 C C . SER A 1 110 ? -12.461 -9.811 6.339 1.00 95.50 110 SER A C 1
ATOM 870 O O . SER A 1 110 ? -12.905 -9.566 7.456 1.00 95.50 110 SER A O 1
ATOM 872 N N . PHE A 1 111 ? -12.084 -8.845 5.494 1.00 94.50 111 PHE A N 1
ATOM 873 C CA . PHE A 1 111 ? -12.002 -7.421 5.839 1.00 94.50 111 PHE A CA 1
ATOM 874 C C . PHE A 1 111 ? -12.767 -6.518 4.861 1.00 94.50 111 PHE A C 1
ATOM 876 O O . PHE A 1 111 ? -12.413 -5.359 4.658 1.00 94.50 111 PHE A O 1
ATOM 883 N N . GLY A 1 112 ? -13.834 -7.040 4.252 1.00 93.56 112 GLY A N 1
ATOM 884 C CA . GLY A 1 112 ? -14.728 -6.259 3.391 1.00 93.56 112 GLY A CA 1
ATOM 885 C C . GLY A 1 112 ? -14.206 -6.009 1.974 1.00 93.56 112 GLY A C 1
ATOM 886 O O . GLY A 1 112 ? -14.677 -5.092 1.313 1.00 93.56 112 GLY A O 1
ATOM 887 N N . GLY A 1 113 ? -13.236 -6.796 1.506 1.00 93.94 113 GLY A N 1
ATOM 888 C CA . GLY A 1 113 ? -12.896 -6.889 0.085 1.00 93.94 113 GLY A CA 1
ATOM 889 C C . GLY A 1 113 ? -12.072 -5.737 -0.488 1.00 93.94 113 GLY A C 1
ATOM 890 O O . GLY A 1 113 ? -11.760 -5.767 -1.672 1.00 93.94 113 GLY A O 1
ATOM 891 N N . ASN A 1 114 ? -11.671 -4.747 0.316 1.00 93.00 114 ASN A N 1
ATOM 892 C CA . ASN A 1 114 ? -10.735 -3.697 -0.092 1.00 93.00 114 ASN A CA 1
ATOM 893 C C . ASN A 1 114 ? -10.039 -3.024 1.098 1.00 93.00 114 ASN A C 1
ATOM 895 O O . ASN A 1 114 ? -10.352 -3.270 2.262 1.00 93.00 114 ASN A O 1
ATOM 899 N N . LEU A 1 115 ? -9.058 -2.172 0.785 1.00 92.56 115 LEU A N 1
ATOM 900 C CA . LEU A 1 115 ? -8.270 -1.456 1.786 1.00 92.56 115 LEU A CA 1
ATOM 901 C C . LEU A 1 115 ? -9.092 -0.409 2.542 1.00 92.56 115 LEU A C 1
ATOM 903 O O . LEU A 1 115 ? -8.865 -0.219 3.733 1.00 92.56 115 LEU A O 1
ATOM 907 N N . GLN A 1 116 ? -10.059 0.237 1.889 1.00 94.44 116 GLN A N 1
ATOM 908 C CA . GLN A 1 116 ? -10.892 1.233 2.555 1.00 94.44 116 GLN A CA 1
ATOM 909 C C . GLN A 1 116 ? -11.745 0.597 3.654 1.00 94.44 116 GLN A C 1
ATOM 911 O O . GLN A 1 116 ? -11.731 1.096 4.773 1.00 94.44 116 GLN A O 1
ATOM 916 N N . ASN A 1 117 ? -12.388 -0.541 3.390 1.00 95.00 117 ASN A N 1
ATOM 917 C CA . A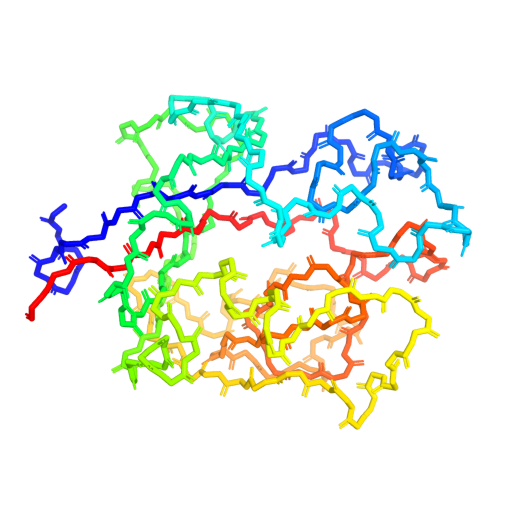SN A 1 117 ? -13.123 -1.303 4.396 1.00 95.00 117 ASN A CA 1
ATOM 918 C C . ASN A 1 117 ? -12.203 -1.837 5.501 1.00 95.00 117 ASN A C 1
ATOM 920 O O . ASN A 1 117 ? -12.552 -1.723 6.678 1.00 95.00 117 ASN A O 1
ATOM 924 N N . LEU A 1 118 ? -11.021 -2.357 5.144 1.00 93.75 118 LEU A N 1
ATOM 925 C CA . LEU A 1 118 ? -10.009 -2.808 6.105 1.00 93.75 118 LEU A CA 1
ATOM 926 C C . LEU A 1 118 ? -9.679 -1.708 7.124 1.00 93.75 118 LEU A C 1
ATOM 928 O O . LEU A 1 118 ? -9.763 -1.951 8.327 1.00 93.75 118 LEU A O 1
ATOM 932 N N . PHE A 1 119 ? -9.343 -0.502 6.662 1.00 92.75 119 PHE A N 1
ATOM 933 C CA . PHE A 1 119 ? -8.998 0.603 7.554 1.00 92.75 119 PHE A CA 1
ATOM 934 C C . PHE A 1 119 ? -10.235 1.218 8.215 1.00 92.75 119 PHE A C 1
ATOM 936 O O . PHE A 1 119 ? -10.245 1.398 9.422 1.00 92.75 119 PHE A O 1
ATOM 943 N N . GLN A 1 120 ? -11.319 1.472 7.485 1.00 93.88 120 GLN A N 1
ATOM 944 C CA . GLN A 1 120 ? -12.500 2.137 8.041 1.00 93.88 120 GLN A CA 1
ATOM 945 C C . GLN A 1 120 ? -13.210 1.301 9.116 1.00 93.88 120 GLN A C 1
ATOM 947 O O . GLN A 1 120 ? -13.695 1.861 10.100 1.00 93.88 120 GLN A O 1
ATOM 952 N N . SER A 1 121 ? -13.309 -0.017 8.919 1.00 94.50 121 SER A N 1
ATOM 953 C CA . SER A 1 121 ? -14.170 -0.877 9.743 1.00 94.50 121 SER A CA 1
ATOM 954 C C . SER A 1 121 ? -13.413 -1.759 10.732 1.00 94.50 121 SER A C 1
ATOM 956 O O . SER A 1 121 ? -13.990 -2.137 11.750 1.00 94.50 121 SER A O 1
ATOM 958 N N . TYR A 1 122 ? -12.150 -2.099 10.458 1.00 93.19 122 TYR A N 1
ATOM 959 C CA . TYR A 1 122 ? -11.409 -3.083 11.259 1.00 93.19 122 TYR A CA 1
ATOM 960 C C . TYR A 1 122 ? -10.167 -2.495 11.923 1.00 93.19 122 TYR A C 1
ATOM 962 O O . TYR A 1 122 ? -9.938 -2.745 13.104 1.00 93.19 122 TYR A O 1
ATOM 970 N N . TYR A 1 123 ? -9.395 -1.696 11.188 1.00 90.75 123 TYR A N 1
ATOM 971 C CA . TYR A 1 123 ? -8.123 -1.147 11.655 1.00 90.75 123 TYR A CA 1
ATOM 972 C C . TYR A 1 123 ? -8.035 0.367 11.415 1.00 90.75 123 TYR A C 1
ATOM 974 O O . TYR A 1 123 ? -7.173 0.804 10.654 1.00 90.75 123 TYR A O 1
ATOM 982 N N . PRO A 1 124 ? -8.908 1.185 12.035 1.00 90.94 124 PRO A N 1
ATOM 983 C CA . PRO A 1 124 ? -8.893 2.630 11.826 1.00 90.94 124 PRO A CA 1
ATOM 984 C C . PRO A 1 124 ? -7.561 3.235 12.250 1.00 90.94 124 PRO A C 1
ATOM 986 O O . PRO A 1 124 ? -6.966 2.815 13.242 1.00 90.94 124 PRO A O 1
ATOM 989 N N . ILE A 1 125 ? -7.095 4.221 11.484 1.00 84.75 125 ILE A N 1
ATOM 990 C CA . ILE A 1 125 ? -5.790 4.854 11.694 1.00 84.75 125 ILE A CA 1
ATOM 991 C C . ILE A 1 125 ? -5.951 6.049 12.622 1.00 84.75 125 ILE A C 1
ATOM 993 O O . ILE A 1 125 ? -6.604 7.033 12.269 1.00 84.75 125 ILE A O 1
ATOM 997 N N . ARG A 1 126 ? -5.369 5.978 13.816 1.00 84.31 126 ARG A N 1
ATOM 998 C CA . ARG A 1 126 ? -5.464 7.030 14.831 1.00 84.31 126 ARG A CA 1
ATOM 999 C C . ARG A 1 126 ? -4.137 7.133 15.584 1.00 84.31 126 ARG A C 1
ATOM 1001 O O . ARG A 1 126 ? -3.773 6.212 16.299 1.00 84.31 126 ARG A O 1
ATOM 1008 N N . GLN A 1 127 ? -3.453 8.260 15.460 1.00 76.62 127 GLN A N 1
ATOM 1009 C CA . GLN A 1 127 ? -2.237 8.587 16.197 1.00 76.62 127 GLN A CA 1
ATOM 1010 C C . GLN A 1 127 ? -2.534 8.747 17.698 1.00 76.62 127 GLN A C 1
ATOM 1012 O O . GLN A 1 127 ? -3.514 9.392 18.082 1.00 76.62 127 GLN A O 1
ATOM 1017 N N . GLY A 1 128 ? -1.673 8.203 18.557 1.00 76.75 128 GLY A N 1
ATOM 1018 C CA . GLY A 1 128 ? -1.754 8.342 20.011 1.00 76.75 128 GLY A CA 1
ATOM 1019 C C . GLY A 1 128 ? -2.879 7.537 20.660 1.00 76.75 128 GLY A C 1
ATOM 1020 O O . GLY A 1 128 ? -3.206 7.788 21.821 1.00 76.75 128 GLY A O 1
ATOM 1021 N N . VAL A 1 129 ? -3.500 6.610 19.925 1.00 83.19 129 VAL A N 1
ATOM 1022 C CA . VAL A 1 129 ? -4.628 5.802 20.413 1.00 83.19 129 VAL A CA 1
ATOM 1023 C C . VAL A 1 129 ? -4.212 4.357 20.664 1.00 83.19 129 VAL A C 1
ATOM 1025 O O . VAL A 1 129 ? -4.732 3.745 21.597 1.00 83.19 129 VAL A O 1
ATOM 1028 N N . TYR A 1 130 ? -3.287 3.816 19.871 1.00 80.94 130 TYR A N 1
ATOM 1029 C CA . TYR A 1 130 ? -2.915 2.409 19.906 1.00 80.94 130 TYR A CA 1
ATOM 1030 C C . TYR A 1 130 ? -1.572 2.212 20.595 1.00 80.94 130 TYR A C 1
ATOM 1032 O O . TYR A 1 130 ? -0.637 2.993 20.440 1.00 80.94 130 TYR A O 1
ATOM 1040 N N . ASN A 1 131 ? -1.449 1.127 21.353 1.00 75.94 131 ASN A N 1
ATOM 1041 C CA . ASN A 1 131 ? -0.173 0.684 21.883 1.00 75.94 131 ASN A CA 1
ATOM 1042 C C . ASN A 1 131 ? 0.596 -0.094 20.797 1.00 75.94 131 ASN A C 1
ATOM 1044 O O . ASN A 1 131 ? 0.206 -1.221 20.477 1.00 75.94 131 ASN A O 1
ATOM 1048 N N . PRO A 1 132 ? 1.735 0.414 20.289 1.00 67.81 132 PRO A N 1
ATOM 1049 C CA . PRO A 1 132 ? 2.487 -0.240 19.215 1.00 67.81 132 PRO A CA 1
ATOM 1050 C C . PRO A 1 132 ? 3.030 -1.627 19.571 1.00 67.81 132 PRO A C 1
ATOM 1052 O O . PRO A 1 132 ? 3.495 -2.333 18.686 1.00 67.81 132 PRO A O 1
ATOM 1055 N N . ALA A 1 133 ? 3.024 -2.011 20.853 1.00 70.12 133 ALA A N 1
ATOM 1056 C CA . ALA A 1 133 ? 3.469 -3.326 21.302 1.00 70.12 133 ALA A CA 1
ATOM 1057 C C . ALA A 1 133 ? 2.354 -4.385 21.336 1.00 70.12 133 ALA A C 1
ATOM 1059 O O . ALA A 1 133 ? 2.665 -5.575 21.379 1.00 70.12 133 ALA A O 1
ATOM 1060 N N . SER A 1 134 ? 1.079 -3.981 21.364 1.00 77.00 134 SER A N 1
ATOM 1061 C CA . SER A 1 134 ? -0.056 -4.903 21.540 1.00 77.00 134 SER A CA 1
ATOM 1062 C C . SER A 1 134 ? -1.188 -4.728 20.536 1.00 77.00 134 SER A C 1
ATOM 1064 O O . SER A 1 134 ? -1.927 -5.681 20.307 1.00 77.00 134 SER A O 1
ATOM 1066 N N . ASP A 1 135 ? -1.306 -3.553 19.925 1.00 80.56 135 ASP A N 1
ATOM 1067 C CA . ASP A 1 135 ? -2.486 -3.155 19.152 1.00 80.56 135 ASP A CA 1
ATOM 1068 C C . ASP A 1 135 ? -2.190 -3.095 17.647 1.00 80.56 135 ASP A C 1
ATOM 1070 O O . ASP A 1 135 ? -2.942 -2.511 16.870 1.00 80.56 135 ASP A O 1
ATOM 1074 N N . ASN A 1 136 ? -1.076 -3.692 17.215 1.00 74.25 136 ASN A N 1
ATOM 1075 C CA . ASN A 1 136 ? -0.770 -3.796 15.796 1.00 74.25 136 ASN A CA 1
ATOM 1076 C C . ASN A 1 136 ? -1.819 -4.649 15.078 1.00 74.25 136 ASN A C 1
ATOM 1078 O O . ASN A 1 136 ? -2.271 -5.683 15.580 1.00 74.25 136 ASN A O 1
ATOM 1082 N N . GLY A 1 137 ? -2.143 -4.245 13.852 1.00 82.44 137 GLY A N 1
ATOM 1083 C CA . GLY A 1 137 ? -2.980 -5.034 12.969 1.00 82.44 137 GLY A CA 1
ATOM 1084 C C . GLY A 1 137 ? -2.288 -6.325 12.503 1.00 82.44 137 GLY A C 1
ATOM 1085 O O . GLY A 1 137 ? -1.112 -6.587 12.791 1.00 82.44 137 GLY A O 1
ATOM 1086 N N . PRO A 1 138 ? -3.026 -7.172 11.771 1.00 88.50 138 PRO A N 1
ATOM 1087 C CA . PRO A 1 138 ? -2.557 -8.471 11.325 1.00 88.50 138 PRO A CA 1
ATOM 1088 C C . PRO A 1 138 ? -1.371 -8.340 10.370 1.00 88.50 138 PRO A C 1
ATOM 1090 O O . PRO A 1 138 ? -1.240 -7.369 9.622 1.00 88.50 138 PRO A O 1
ATOM 1093 N N . SER A 1 139 ? -0.522 -9.365 10.384 1.00 89.69 139 SER A N 1
ATOM 1094 C CA . SER A 1 139 ? 0.581 -9.538 9.440 1.00 89.69 139 SER A CA 1
ATOM 1095 C C . SER A 1 139 ? 0.287 -10.709 8.512 1.00 89.69 139 SER A C 1
ATOM 1097 O O . SER A 1 139 ? -0.082 -11.794 8.962 1.00 89.69 139 SER A O 1
ATOM 1099 N N . PHE A 1 140 ? 0.480 -10.506 7.214 1.00 90.69 140 PHE A N 1
ATOM 1100 C CA . PHE A 1 140 ? 0.222 -11.504 6.179 1.00 90.69 140 PHE A CA 1
ATOM 1101 C C . PHE A 1 140 ? 1.517 -11.874 5.475 1.00 90.69 140 PHE A C 1
ATOM 1103 O O . PHE A 1 140 ? 2.299 -10.996 5.131 1.00 90.69 140 PHE A O 1
ATOM 1110 N N . GLN A 1 141 ? 1.760 -13.160 5.231 1.00 93.00 141 GLN A N 1
ATOM 1111 C CA . GLN A 1 141 ? 2.967 -13.577 4.517 1.00 93.00 141 GLN A CA 1
ATOM 1112 C C . GLN A 1 141 ? 2.996 -13.025 3.088 1.00 93.00 141 GLN A C 1
ATOM 1114 O O . GLN A 1 141 ? 2.000 -13.071 2.359 1.00 93.00 141 GLN A O 1
ATOM 1119 N N . ALA A 1 142 ? 4.169 -12.548 2.685 1.00 92.62 142 ALA A N 1
ATOM 1120 C CA . ALA A 1 142 ? 4.426 -12.007 1.365 1.00 92.62 142 ALA A CA 1
ATOM 1121 C C . ALA A 1 142 ? 5.137 -13.040 0.483 1.00 92.62 142 ALA A C 1
ATOM 1123 O O . ALA A 1 142 ? 6.133 -13.652 0.871 1.00 92.62 142 ALA A O 1
ATOM 1124 N N . LYS A 1 143 ? 4.658 -13.192 -0.750 1.00 95.00 143 LYS A N 1
ATOM 1125 C CA . LYS A 1 143 ? 5.356 -13.894 -1.827 1.00 95.00 143 LYS A CA 1
ATOM 1126 C C . LYS A 1 143 ? 6.013 -12.866 -2.741 1.00 95.00 143 LYS A C 1
ATOM 1128 O O . LYS A 1 143 ? 5.343 -11.938 -3.187 1.00 95.00 143 LYS A O 1
ATOM 1133 N N . TYR A 1 144 ? 7.301 -13.038 -3.023 1.00 94.94 144 TYR A N 1
ATOM 1134 C CA . TYR A 1 144 ? 8.074 -12.118 -3.858 1.00 94.94 144 TYR A CA 1
ATOM 1135 C C . TYR A 1 144 ? 8.059 -12.575 -5.320 1.00 94.94 144 TYR A C 1
ATOM 1137 O O . TYR A 1 144 ? 8.386 -13.718 -5.631 1.00 94.94 144 TYR A O 1
ATOM 1145 N N . ASP A 1 145 ? 7.670 -11.660 -6.204 1.00 94.38 145 ASP A N 1
ATOM 1146 C CA . ASP A 1 145 ? 7.818 -11.759 -7.656 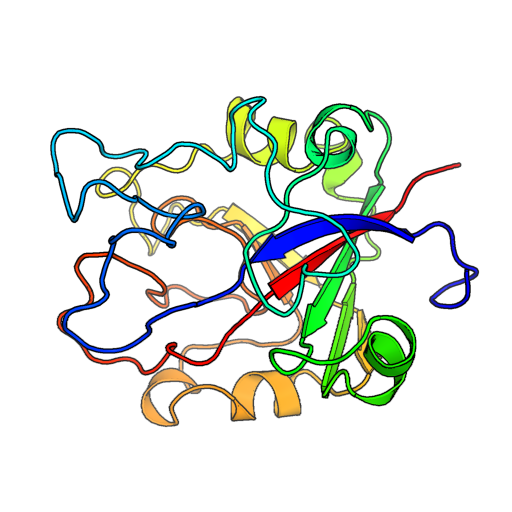1.00 94.38 145 ASP A CA 1
ATOM 1147 C C . ASP A 1 145 ? 9.121 -11.075 -8.143 1.00 94.38 145 ASP A C 1
ATOM 1149 O O . ASP A 1 145 ? 9.520 -11.283 -9.289 1.00 94.38 145 ASP A O 1
ATOM 1153 N N . GLU A 1 146 ? 9.723 -10.210 -7.315 1.00 94.31 146 GLU A N 1
ATOM 1154 C CA . GLU A 1 146 ? 11.009 -9.518 -7.513 1.00 94.31 146 GLU A CA 1
ATOM 1155 C C . GLU A 1 146 ? 11.635 -9.186 -6.154 1.00 94.31 146 GLU A C 1
ATOM 1157 O O . GLU A 1 146 ? 10.933 -8.676 -5.271 1.00 94.31 146 GLU A O 1
ATOM 1162 N N . GLY A 1 147 ? 12.940 -9.424 -6.013 1.00 94.88 147 GLY A N 1
ATOM 1163 C CA . GLY A 1 147 ? 13.671 -9.277 -4.754 1.00 94.88 147 GLY A CA 1
ATOM 1164 C C . GLY A 1 147 ? 13.328 -10.353 -3.719 1.00 94.88 147 GLY A C 1
ATOM 1165 O O . GLY A 1 147 ? 12.777 -11.409 -4.038 1.00 94.88 147 GLY A O 1
ATOM 1166 N N . SER A 1 148 ? 13.670 -10.090 -2.461 1.00 95.88 148 SER A N 1
ATOM 1167 C CA . SER A 1 148 ? 13.536 -11.039 -1.356 1.00 95.88 148 SER A CA 1
ATOM 1168 C C . SER A 1 148 ? 13.247 -10.347 -0.013 1.00 95.88 148 SER A C 1
ATOM 1170 O O . SER A 1 148 ? 13.379 -9.121 0.110 1.00 95.88 148 SER A O 1
ATOM 1172 N N . PRO A 1 149 ? 12.896 -11.110 1.041 1.00 92.31 149 PRO A N 1
ATOM 1173 C CA . PRO A 1 149 ? 12.851 -10.579 2.403 1.00 92.31 149 PRO A CA 1
ATOM 1174 C C . PRO A 1 149 ? 14.177 -9.939 2.847 1.00 92.31 149 PRO A C 1
ATOM 1176 O O . PRO A 1 149 ? 14.167 -8.909 3.515 1.00 92.31 149 PRO A O 1
ATOM 1179 N N . ALA A 1 150 ? 15.321 -10.501 2.439 1.00 92.25 150 ALA A N 1
ATOM 1180 C CA . ALA A 1 150 ? 16.633 -9.941 2.763 1.00 92.25 150 ALA A CA 1
ATOM 1181 C C . ALA A 1 150 ? 16.867 -8.594 2.060 1.00 92.25 150 ALA A C 1
ATOM 1183 O O . ALA A 1 150 ? 17.302 -7.638 2.703 1.00 92.25 150 ALA A O 1
ATOM 1184 N N . ASP A 1 151 ? 16.500 -8.490 0.777 1.00 91.31 151 ASP A N 1
ATOM 1185 C CA . ASP A 1 151 ? 16.556 -7.222 0.039 1.00 91.31 151 ASP A CA 1
ATOM 1186 C C . ASP A 1 151 ? 15.662 -6.176 0.711 1.00 91.31 151 ASP A C 1
ATOM 1188 O O . ASP A 1 151 ? 16.086 -5.044 0.923 1.00 91.31 151 ASP A O 1
ATOM 1192 N N . THR A 1 152 ? 14.465 -6.582 1.153 1.00 86.94 152 THR A N 1
ATOM 1193 C CA . THR A 1 152 ? 13.538 -5.718 1.900 1.00 86.94 152 THR A CA 1
ATOM 1194 C C . THR A 1 152 ? 14.202 -5.134 3.145 1.00 86.94 152 THR A C 1
ATOM 1196 O O . THR A 1 152 ? 14.211 -3.915 3.291 1.00 86.94 152 THR A O 1
ATOM 1199 N N . LEU A 1 153 ? 14.819 -5.967 3.996 1.00 84.94 153 LEU A N 1
ATOM 1200 C CA . LEU A 1 153 ? 15.547 -5.507 5.189 1.00 84.94 153 LEU A CA 1
ATOM 1201 C C . LEU A 1 153 ? 16.708 -4.571 4.846 1.00 84.94 153 LEU A C 1
ATOM 1203 O O . LEU A 1 153 ? 16.938 -3.597 5.561 1.00 84.94 153 LEU A O 1
ATOM 1207 N N . SER A 1 154 ? 17.419 -4.832 3.747 1.00 86.25 154 SER A N 1
ATOM 1208 C CA . SER A 1 154 ? 18.600 -4.055 3.352 1.00 86.25 154 SER A CA 1
ATOM 1209 C C . SER A 1 154 ? 18.304 -2.577 3.067 1.00 86.25 154 SER A C 1
ATOM 1211 O O . SER A 1 154 ? 19.200 -1.739 3.162 1.00 86.25 154 SER A O 1
ATOM 1213 N N . HIS A 1 155 ? 17.048 -2.243 2.760 1.00 81.00 155 HIS A N 1
ATOM 1214 C CA . HIS A 1 155 ? 16.617 -0.868 2.518 1.00 81.00 155 HIS A CA 1
ATOM 1215 C C . HIS A 1 155 ? 16.339 -0.074 3.809 1.00 81.00 155 HIS A C 1
ATOM 1217 O O . HIS A 1 155 ? 16.169 1.143 3.741 1.00 81.00 155 HIS A O 1
ATOM 1223 N N . PHE A 1 156 ? 16.317 -0.730 4.974 1.00 75.25 156 PHE A N 1
ATOM 1224 C CA . PHE A 1 156 ? 16.146 -0.104 6.289 1.00 75.25 156 PHE A CA 1
ATOM 1225 C C . PHE A 1 156 ? 17.493 0.267 6.917 1.00 75.25 156 PHE A C 1
ATOM 1227 O O . PHE A 1 156 ? 18.522 -0.345 6.629 1.00 75.25 156 PHE A O 1
ATOM 1234 N N . GLY A 1 157 ? 17.496 1.241 7.832 1.00 73.12 157 GLY A N 1
ATOM 1235 C CA . GLY A 1 157 ? 18.684 1.562 8.626 1.00 73.12 157 GLY A CA 1
ATOM 1236 C C . GLY A 1 157 ? 19.174 0.354 9.437 1.00 73.12 157 GLY A C 1
ATOM 1237 O O . GLY A 1 157 ? 18.382 -0.373 10.029 1.00 73.12 157 GLY A O 1
ATOM 1238 N N . THR A 1 158 ? 20.486 0.136 9.519 1.00 79.00 158 THR A N 1
ATOM 1239 C CA . THR A 1 158 ? 21.054 -1.057 10.184 1.00 79.00 158 THR A CA 1
ATOM 1240 C C . THR A 1 158 ? 20.651 -1.195 11.656 1.00 79.00 158 THR A C 1
ATOM 1242 O O . THR A 1 158 ? 20.524 -2.310 12.152 1.00 79.00 158 THR A O 1
ATOM 1245 N N . GLY A 1 159 ? 20.394 -0.078 12.348 1.00 76.50 159 GLY A N 1
ATOM 1246 C CA . GLY A 1 159 ? 19.981 -0.068 13.755 1.00 76.50 159 GLY A CA 1
ATOM 1247 C C . GLY A 1 159 ? 18.578 -0.625 14.025 1.00 76.50 159 GLY A C 1
ATOM 1248 O O . GLY A 1 159 ? 18.306 -1.030 15.151 1.00 76.50 159 GLY A O 1
ATOM 1249 N N . ILE A 1 160 ? 17.706 -0.666 13.012 1.00 71.69 160 ILE A N 1
ATOM 1250 C CA . ILE A 1 160 ? 16.327 -1.171 13.135 1.00 71.69 160 ILE A CA 1
ATOM 1251 C C . ILE A 1 160 ? 16.156 -2.572 12.552 1.00 71.69 160 ILE A C 1
ATOM 1253 O O . ILE A 1 160 ? 15.254 -3.278 12.975 1.00 71.69 160 ILE A O 1
ATOM 1257 N N . GLN A 1 161 ? 17.039 -3.015 11.651 1.00 79.75 161 GLN A N 1
ATOM 1258 C CA . GLN A 1 161 ? 16.928 -4.325 10.992 1.00 79.75 161 GLN A CA 1
ATOM 1259 C C . GLN A 1 161 ? 16.855 -5.507 11.976 1.00 79.75 161 GLN A C 1
ATOM 1261 O O . GLN A 1 161 ? 16.205 -6.501 11.679 1.00 79.75 161 GLN A O 1
ATOM 1266 N N . ALA A 1 162 ? 17.489 -5.399 13.149 1.00 80.50 162 ALA A N 1
ATOM 1267 C CA . ALA A 1 162 ? 17.446 -6.434 14.189 1.00 80.50 162 ALA A CA 1
ATOM 1268 C C . ALA A 1 162 ? 16.070 -6.582 14.871 1.00 80.50 162 ALA A C 1
ATOM 1270 O O . ALA A 1 162 ? 15.827 -7.589 15.532 1.00 80.50 162 ALA A O 1
ATOM 1271 N N . TYR A 1 163 ? 15.195 -5.589 14.709 1.00 76.88 163 TYR A N 1
ATOM 1272 C CA . TYR A 1 163 ? 13.828 -5.538 15.231 1.00 76.88 163 TYR A CA 1
ATOM 1273 C C . TYR A 1 163 ? 12.815 -5.574 14.087 1.00 76.88 163 TYR A C 1
ATOM 1275 O O . TYR A 1 163 ? 11.806 -4.882 14.144 1.00 76.88 163 TYR A O 1
ATOM 1283 N N . LEU A 1 164 ? 13.149 -6.240 12.980 1.00 79.12 164 LEU A N 1
ATOM 1284 C CA . LEU A 1 164 ? 12.266 -6.368 11.832 1.00 79.12 164 LEU A CA 1
ATOM 1285 C C . LEU A 1 164 ? 12.302 -7.795 11.318 1.00 79.12 164 LEU A C 1
ATOM 1287 O O . LEU A 1 164 ? 13.363 -8.332 10.996 1.00 79.12 164 LEU A O 1
ATOM 1291 N N . THR A 1 165 ? 11.121 -8.376 11.137 1.00 85.50 165 THR A N 1
ATOM 1292 C CA . THR A 1 165 ? 10.971 -9.615 10.375 1.00 85.50 165 THR A CA 1
ATOM 1293 C C . THR A 1 165 ? 10.376 -9.292 9.008 1.00 85.50 165 THR A C 1
ATOM 1295 O O . THR A 1 165 ? 9.179 -9.039 8.885 1.00 85.50 165 THR A O 1
ATOM 1298 N N . ALA A 1 166 ? 11.199 -9.280 7.957 1.00 88.38 166 ALA A N 1
ATOM 1299 C CA . ALA A 1 166 ? 10.704 -9.105 6.589 1.00 88.38 166 ALA A CA 1
ATOM 1300 C C . ALA A 1 166 ? 10.030 -10.370 6.044 1.00 88.38 166 ALA A C 1
ATOM 1302 O O . ALA A 1 166 ? 10.120 -11.454 6.620 1.00 88.38 166 ALA A O 1
ATOM 1303 N N . GLY A 1 167 ? 9.372 -10.234 4.891 1.00 90.44 167 GLY A N 1
ATOM 1304 C CA . GLY A 1 167 ? 8.601 -11.319 4.284 1.00 90.44 167 GLY A CA 1
ATOM 1305 C C . GLY A 1 167 ? 7.117 -11.284 4.631 1.00 90.44 167 GLY A C 1
ATOM 1306 O O . GLY A 1 167 ? 6.410 -12.261 4.391 1.00 90.44 167 GLY A O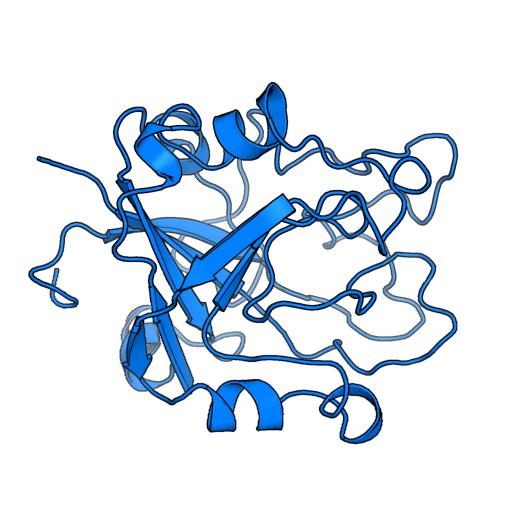 1
ATOM 1307 N N . TYR A 1 168 ? 6.647 -10.163 5.174 1.00 89.94 168 TYR A N 1
ATOM 1308 C CA . TYR A 1 168 ? 5.268 -9.959 5.591 1.00 89.94 168 TYR A CA 1
ATOM 1309 C C . TYR A 1 168 ? 4.718 -8.655 5.023 1.00 89.94 168 TYR A C 1
ATOM 1311 O O . TYR A 1 168 ? 5.457 -7.821 4.518 1.00 89.94 168 TYR A O 1
ATOM 1319 N N . ILE A 1 169 ? 3.405 -8.496 5.091 1.00 87.62 169 ILE A N 1
ATOM 1320 C CA . ILE A 1 169 ? 2.695 -7.245 4.891 1.00 87.62 169 ILE A CA 1
ATOM 1321 C C . ILE A 1 169 ? 1.829 -7.038 6.136 1.00 87.62 169 ILE A C 1
ATOM 1323 O O . ILE A 1 169 ? 0.906 -7.820 6.368 1.00 87.62 169 ILE A O 1
ATOM 1327 N N . GLN A 1 170 ? 2.154 -6.043 6.956 1.00 85.88 170 GLN A N 1
ATOM 1328 C CA . GLN A 1 170 ? 1.493 -5.747 8.226 1.00 85.88 170 GLN A CA 1
ATOM 1329 C C . GLN A 1 170 ? 0.602 -4.513 8.112 1.00 85.88 170 GLN A C 1
ATOM 1331 O O . GLN A 1 170 ? 0.997 -3.508 7.526 1.00 85.88 170 GLN A O 1
ATOM 1336 N N . VAL A 1 171 ? -0.592 -4.594 8.698 1.00 84.31 171 VAL A N 1
ATOM 1337 C CA . VAL A 1 171 ? -1.523 -3.468 8.854 1.00 84.31 171 VAL A CA 1
ATOM 1338 C C . VAL A 1 171 ? -1.194 -2.722 10.142 1.00 84.31 171 VAL A C 1
ATOM 1340 O O . VAL A 1 171 ? -1.082 -3.347 11.197 1.00 84.31 171 VAL A O 1
ATOM 1343 N N . ILE A 1 172 ? -1.050 -1.397 10.079 1.00 76.38 172 ILE A N 1
ATOM 1344 C CA . ILE A 1 172 ? -0.651 -0.580 11.230 1.00 76.38 172 ILE A CA 1
ATOM 1345 C C . ILE A 1 172 ? -1.573 0.626 11.383 1.00 76.38 172 ILE A C 1
ATOM 1347 O O . ILE A 1 172 ? -1.800 1.387 10.444 1.00 76.38 172 ILE A O 1
ATOM 1351 N N . GLN A 1 173 ? -2.083 0.796 12.602 1.00 70.12 173 GLN A N 1
ATOM 1352 C CA . GLN A 1 173 ? -3.081 1.808 12.949 1.00 70.12 173 GLN A CA 1
ATOM 1353 C C . GLN A 1 173 ? -2.476 3.091 13.528 1.00 70.12 173 GLN A C 1
ATOM 1355 O O . GLN A 1 173 ? -3.047 4.166 13.366 1.00 70.12 173 GLN A O 1
ATOM 1360 N N . GLU A 1 174 ? -1.317 2.986 14.179 1.00 63.19 174 GLU A N 1
ATOM 1361 C CA . GLU A 1 174 ? -0.650 4.119 14.832 1.00 63.19 174 GLU A CA 1
ATOM 1362 C C . GLU A 1 174 ? 0.151 4.984 13.835 1.00 63.19 174 GLU A C 1
ATOM 1364 O O . GLU A 1 174 ? 0.283 6.188 14.030 1.00 63.19 174 GLU A O 1
ATOM 1369 N N . PHE A 1 175 ? 0.655 4.387 12.743 1.00 57.62 175 PHE A N 1
ATOM 1370 C CA . PHE A 1 175 ? 1.621 5.018 11.826 1.00 57.62 175 PHE A CA 1
ATOM 1371 C C . PHE A 1 175 ? 1.176 5.080 10.358 1.00 57.62 175 PHE A C 1
ATOM 1373 O O . PHE A 1 175 ? 1.988 5.017 9.441 1.00 57.62 175 PHE A O 1
ATOM 1380 N N . PHE A 1 176 ? -0.128 5.210 10.126 1.00 55.41 176 PHE A N 1
ATOM 1381 C CA . PHE A 1 176 ? -0.680 5.517 8.804 1.00 55.41 176 PHE A CA 1
ATOM 1382 C C . PHE A 1 176 ? -0.306 4.537 7.668 1.00 55.41 176 PHE A C 1
ATOM 1384 O O . PHE A 1 176 ? 0.157 4.971 6.612 1.00 55.41 176 PHE A O 1
ATOM 1391 N N . GLY A 1 177 ? -0.570 3.228 7.816 1.00 57.44 177 GLY A N 1
ATOM 1392 C CA . GLY A 1 177 ? -0.673 2.368 6.628 1.00 57.44 177 GLY A CA 1
ATOM 1393 C C . GLY A 1 177 ? -0.222 0.916 6.754 1.00 57.44 177 GLY A C 1
ATOM 1394 O O . GLY A 1 177 ? -0.590 0.193 7.680 1.00 57.44 177 GLY A O 1
ATOM 1395 N N . ILE A 1 178 ? 0.500 0.463 5.724 1.00 50.84 178 ILE A N 1
ATOM 1396 C CA . ILE A 1 178 ? 0.917 -0.926 5.514 1.00 50.84 178 ILE A CA 1
ATOM 1397 C C . ILE A 1 178 ? 2.440 -0.996 5.422 1.00 50.84 178 ILE A C 1
ATOM 1399 O O . ILE A 1 178 ? 3.031 -0.265 4.628 1.00 50.84 178 ILE A O 1
ATOM 1403 N N . LEU A 1 179 ? 3.065 -1.924 6.155 1.00 53.31 179 LEU A N 1
ATOM 1404 C CA . LEU A 1 179 ? 4.519 -2.119 6.153 1.00 53.31 179 LEU A CA 1
ATOM 1405 C C . LEU A 1 179 ? 4.929 -3.519 5.652 1.00 53.31 179 LEU A C 1
ATOM 1407 O O . LEU A 1 179 ? 4.213 -4.487 5.889 1.00 53.31 179 LEU A O 1
ATOM 1411 N N . PRO A 1 180 ? 6.076 -3.671 4.960 1.00 48.06 180 PRO A N 1
ATOM 1412 C CA . PRO A 1 180 ? 6.526 -4.928 4.354 1.00 48.06 180 PRO A CA 1
ATOM 1413 C C . PRO A 1 180 ? 7.287 -5.846 5.326 1.00 48.06 180 PRO A C 1
ATOM 1415 O O . PRO A 1 180 ? 8.179 -6.612 4.943 1.00 48.06 180 PRO A O 1
ATOM 1418 N N . PHE A 1 181 ? 6.970 -5.739 6.607 1.00 53.25 181 PHE A N 1
ATOM 1419 C CA . PHE A 1 181 ? 7.598 -6.461 7.700 1.00 53.25 181 PHE A CA 1
ATOM 1420 C C . PHE A 1 181 ? 6.597 -6.617 8.837 1.00 53.25 18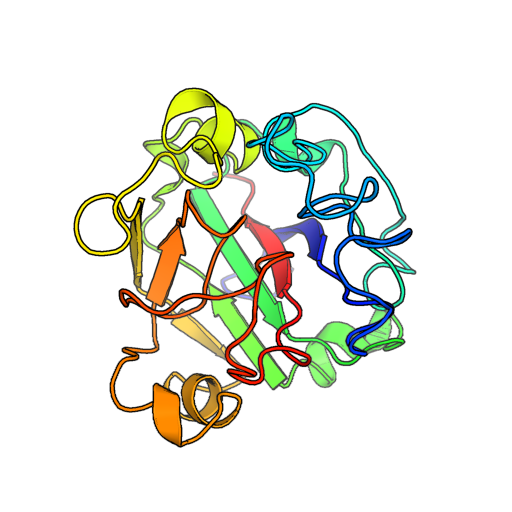1 PHE A C 1
ATOM 1422 O O . PHE A 1 181 ? 5.568 -5.952 8.861 1.00 53.25 181 PHE A O 1
ATOM 1429 N N . GLN A 1 182 ? 6.924 -7.510 9.758 1.00 42.62 182 GLN A N 1
ATOM 1430 C CA . GLN A 1 182 ? 6.259 -7.684 11.037 1.00 42.62 182 GLN A CA 1
ATOM 1431 C C . GLN A 1 182 ? 7.188 -7.128 12.122 1.00 42.62 182 GLN A C 1
ATOM 1433 O O . GLN 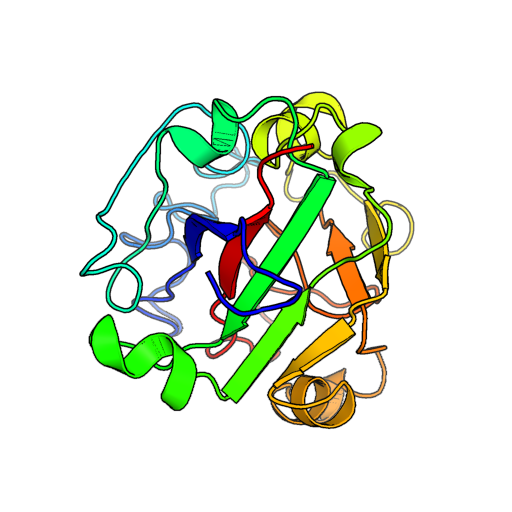A 1 182 ? 8.259 -7.712 12.296 1.00 42.62 182 GLN A O 1
ATOM 1438 N N . ASP A 1 183 ? 6.813 -6.038 12.812 1.00 47.44 183 ASP A N 1
ATOM 1439 C CA . ASP A 1 183 ? 7.342 -5.679 14.148 1.00 47.44 183 ASP A CA 1
ATOM 1440 C C . ASP A 1 183 ? 6.737 -4.393 14.764 1.00 47.44 183 ASP A C 1
ATOM 1442 O O . ASP A 1 183 ? 6.075 -3.605 14.093 1.00 47.44 183 ASP A O 1
ATOM 1446 N N . ASN A 1 184 ? 7.060 -4.146 16.040 1.00 35.75 184 ASN A N 1
ATOM 1447 C CA . ASN A 1 184 ? 6.743 -2.968 16.866 1.00 35.75 184 ASN A CA 1
ATOM 1448 C C . ASN A 1 184 ? 7.551 -1.702 16.490 1.00 35.75 184 ASN A C 1
ATOM 1450 O O . ASN A 1 184 ? 7.829 -0.850 17.341 1.00 35.75 184 ASN A O 1
ATOM 1454 N N . ALA A 1 185 ? 8.018 -1.603 15.246 1.00 34.19 185 ALA A N 1
ATOM 1455 C CA . ALA A 1 185 ? 8.915 -0.546 14.803 1.00 34.19 185 ALA A CA 1
ATOM 1456 C C . ALA A 1 185 ? 8.139 0.621 14.154 1.00 34.19 185 ALA A C 1
ATOM 1458 O O . ALA A 1 185 ? 7.250 0.430 13.328 1.00 34.19 185 ALA A O 1
ATOM 1459 N N . PHE A 1 186 ? 8.489 1.835 14.587 1.00 40.50 186 PHE A N 1
ATOM 1460 C CA . PHE A 1 186 ? 7.756 3.096 14.418 1.00 40.50 186 PHE A CA 1
ATOM 1461 C C . PHE A 1 186 ? 8.083 3.760 13.088 1.00 40.50 186 PHE A C 1
ATOM 1463 O O . PHE A 1 186 ? 9.243 4.121 12.894 1.00 40.50 186 PHE A O 1
ATOM 1470 N N . PHE A 1 187 ? 7.107 3.975 12.202 1.00 43.75 187 PHE A N 1
ATOM 1471 C CA . PHE A 1 187 ? 7.435 4.380 10.836 1.00 43.75 187 PHE A CA 1
ATOM 1472 C C . PHE A 1 187 ? 6.391 5.243 10.138 1.00 43.75 187 PHE A C 1
ATOM 1474 O O . PHE A 1 187 ? 5.310 4.763 9.844 1.00 43.75 187 PHE A O 1
ATOM 1481 N N . CYS A 1 188 ? 6.804 6.471 9.797 1.00 43.78 188 CYS A N 1
ATOM 1482 C CA . CYS A 1 188 ? 6.005 7.574 9.247 1.00 43.78 188 CYS A CA 1
ATOM 1483 C C . CYS A 1 188 ? 5.077 8.212 10.289 1.00 43.78 188 CYS A C 1
ATOM 1485 O O . CYS A 1 188 ? 3.868 8.011 10.313 1.00 43.78 188 CYS A O 1
ATOM 1487 N N . ASP A 1 189 ? 5.686 9.029 11.146 1.00 50.31 189 ASP A N 1
ATOM 1488 C CA . ASP A 1 189 ? 4.984 9.937 12.043 1.00 50.31 189 ASP A CA 1
ATOM 1489 C C . ASP A 1 189 ? 5.460 11.369 11.761 1.00 50.31 189 ASP A C 1
ATOM 1491 O O . ASP A 1 189 ? 6.664 11.618 11.619 1.00 50.31 189 ASP A O 1
ATOM 1495 N N . CYS A 1 190 ? 4.532 12.328 11.752 1.00 55.44 190 CYS A N 1
ATOM 1496 C CA . CYS A 1 190 ? 4.839 13.758 11.788 1.00 55.44 190 CYS A CA 1
ATOM 1497 C C . CYS A 1 190 ? 5.767 14.122 12.971 1.00 55.44 190 CYS A C 1
ATOM 1499 O O . CYS A 1 190 ? 6.446 15.151 12.960 1.00 55.44 190 CYS A O 1
ATOM 1501 N N . ASN A 1 191 ? 5.806 13.263 13.994 1.00 51.91 191 ASN A N 1
ATOM 1502 C CA . ASN A 1 191 ? 6.596 13.371 15.209 1.00 51.91 191 ASN A CA 1
ATOM 1503 C C . ASN A 1 191 ? 7.949 12.637 15.195 1.00 51.91 191 ASN A C 1
ATOM 1505 O O . ASN A 1 191 ? 8.549 12.586 16.267 1.00 51.91 191 ASN A O 1
ATOM 1509 N N . ASP A 1 192 ? 8.466 12.076 14.086 1.00 51.91 192 ASP A N 1
ATOM 1510 C CA . ASP A 1 192 ? 9.698 11.255 14.136 1.00 51.91 192 ASP A CA 1
ATOM 1511 C C . ASP A 1 192 ? 10.944 12.051 14.604 1.00 51.91 192 ASP A C 1
ATOM 1513 O O . ASP A 1 192 ? 11.748 12.577 13.832 1.00 51.91 192 ASP A O 1
ATOM 1517 N N . ARG A 1 193 ? 11.115 12.162 15.925 1.00 40.91 193 ARG A N 1
ATOM 1518 C CA . ARG A 1 193 ? 12.262 12.770 16.611 1.00 40.91 193 ARG A CA 1
ATOM 1519 C C . ARG A 1 193 ? 13.460 11.822 16.648 1.00 40.91 193 ARG A C 1
ATOM 1521 O O . ARG A 1 193 ? 14.478 12.180 17.237 1.00 40.91 193 ARG A O 1
ATOM 1528 N N . LYS A 1 194 ? 13.355 10.615 16.079 1.00 36.41 194 LYS A N 1
ATOM 1529 C CA . LYS A 1 194 ? 14.378 9.574 16.197 1.00 36.41 194 LYS A CA 1
ATOM 1530 C C . LYS A 1 194 ? 15.014 9.160 14.882 1.00 36.41 194 LYS A C 1
ATOM 1532 O O . LYS A 1 194 ? 15.772 8.201 14.906 1.00 36.41 194 LYS A O 1
ATOM 1537 N N . GLY A 1 195 ? 14.812 9.890 13.783 1.00 36.97 195 GLY A N 1
ATOM 1538 C CA . GLY A 1 195 ? 15.661 9.769 12.593 1.00 36.97 195 GLY A CA 1
ATOM 1539 C C . GLY A 1 195 ? 15.887 8.318 12.155 1.00 36.97 195 GLY A C 1
ATOM 1540 O O . GLY A 1 195 ? 17.003 7.958 11.782 1.00 36.97 195 GLY A O 1
ATOM 1541 N N . LEU A 1 196 ? 14.850 7.473 12.234 1.00 40.16 196 LEU A N 1
ATOM 1542 C CA . LEU A 1 196 ? 14.969 6.039 11.947 1.00 40.16 196 LEU A CA 1
ATOM 1543 C C . LEU A 1 196 ? 14.968 5.734 10.438 1.00 40.16 196 LEU A C 1
ATOM 1545 O O . LEU A 1 196 ? 14.962 4.575 10.029 1.00 40.16 196 LEU A O 1
ATOM 1549 N N . GLY A 1 197 ? 15.094 6.772 9.605 1.00 34.56 197 GLY A N 1
ATOM 1550 C CA . GLY A 1 197 ? 15.641 6.644 8.258 1.00 34.56 197 GLY A CA 1
ATOM 1551 C C . GLY A 1 197 ? 14.688 6.056 7.221 1.00 34.56 197 GLY A C 1
ATOM 1552 O O . GLY A 1 197 ? 15.158 5.401 6.295 1.00 34.56 197 GLY A O 1
ATOM 1553 N N . LEU A 1 198 ? 13.378 6.299 7.327 1.00 41.53 198 LEU A N 1
ATOM 1554 C CA . LEU A 1 198 ? 12.411 5.869 6.305 1.00 41.53 198 LEU A CA 1
ATOM 1555 C C . LEU A 1 198 ? 12.062 6.908 5.249 1.00 41.53 198 LEU A C 1
ATOM 1557 O O . LEU A 1 198 ? 11.088 6.732 4.523 1.00 41.53 198 LEU A O 1
ATOM 1561 N N . SER A 1 199 ? 12.916 7.901 5.030 1.00 30.03 199 SER A N 1
ATOM 1562 C CA . SER A 1 199 ? 12.818 8.809 3.877 1.00 30.03 199 SER A CA 1
ATOM 1563 C C . SER A 1 199 ? 12.855 8.112 2.497 1.00 30.03 199 SER A C 1
ATOM 1565 O O . SER A 1 199 ? 13.020 8.767 1.467 1.00 30.03 199 SER A O 1
ATOM 1567 N N . ARG A 1 200 ? 12.779 6.774 2.439 1.00 31.66 200 ARG A N 1
ATOM 1568 C CA . ARG A 1 200 ? 13.028 5.950 1.255 1.00 31.66 200 ARG A CA 1
ATOM 1569 C C . ARG A 1 200 ? 12.031 4.817 1.004 1.00 31.66 200 ARG A C 1
ATOM 1571 O O . ARG A 1 200 ? 12.202 4.142 -0.008 1.00 31.66 200 ARG A O 1
ATOM 1578 N N . PHE A 1 201 ? 11.007 4.605 1.834 1.00 35.00 201 PHE A N 1
ATOM 1579 C CA . PHE A 1 201 ? 10.014 3.556 1.558 1.00 35.00 201 PHE A CA 1
ATOM 1580 C C . PHE A 1 201 ? 8.786 4.131 0.869 1.00 35.00 201 PHE A C 1
ATOM 1582 O O . PHE A 1 201 ? 8.075 4.953 1.432 1.00 35.00 201 PHE A O 1
ATOM 1589 N N . ARG A 1 202 ? 8.572 3.713 -0.383 1.00 45.28 202 ARG A N 1
ATOM 1590 C CA . ARG A 1 202 ? 7.529 4.245 -1.267 1.00 45.28 202 ARG A CA 1
ATOM 1591 C C . ARG A 1 202 ? 6.731 3.103 -1.869 1.00 45.28 202 ARG A C 1
ATOM 1593 O O . ARG A 1 202 ? 7.219 2.336 -2.697 1.00 45.28 202 ARG A O 1
ATOM 1600 N N . PHE A 1 203 ? 5.495 2.965 -1.419 1.00 43.62 203 PHE A N 1
ATOM 1601 C CA . PHE A 1 203 ? 4.657 1.817 -1.730 1.00 43.62 203 PHE A CA 1
ATOM 1602 C C . PHE A 1 203 ? 3.717 2.145 -2.888 1.00 43.62 203 PHE A C 1
ATOM 1604 O O . PHE A 1 203 ? 2.900 3.052 -2.785 1.00 43.62 203 PHE A O 1
ATOM 1611 N N . HIS A 1 204 ? 3.772 1.371 -3.971 1.00 42.12 204 HIS A N 1
ATOM 1612 C CA . HIS A 1 204 ? 2.699 1.363 -4.967 1.00 42.12 204 HIS A CA 1
ATOM 1613 C C . HIS A 1 204 ? 1.804 0.163 -4.672 1.00 42.12 204 HIS A C 1
ATOM 1615 O O . HIS A 1 204 ? 2.263 -0.975 -4.783 1.00 42.12 204 HIS A O 1
ATOM 1621 N N . GLY A 1 205 ? 0.564 0.417 -4.251 1.00 42.91 205 GLY A N 1
ATOM 1622 C CA . GLY A 1 205 ? -0.407 -0.600 -3.855 1.00 42.91 205 GLY A CA 1
ATOM 1623 C C . GLY A 1 205 ? -1.315 -1.007 -5.017 1.00 42.91 205 GLY A C 1
ATOM 1624 O O . GLY A 1 205 ? -2.066 -0.205 -5.576 1.00 42.91 205 GLY A O 1
ATOM 1625 N N . TYR A 1 206 ? -1.282 -2.287 -5.355 1.00 44.19 206 TYR A N 1
ATOM 1626 C CA . TYR A 1 206 ? -2.147 -2.937 -6.329 1.00 44.19 206 TYR A CA 1
ATOM 1627 C C . TYR A 1 206 ? -3.079 -3.897 -5.580 1.00 44.19 206 TYR A C 1
ATOM 1629 O O . TYR A 1 206 ? -2.634 -4.643 -4.713 1.00 44.19 206 TYR A O 1
ATOM 1637 N N . ALA A 1 207 ? -4.365 -3.911 -5.912 1.00 39.28 207 ALA A N 1
ATOM 1638 C CA . ALA A 1 207 ? -5.326 -4.886 -5.398 1.00 39.28 207 ALA A CA 1
ATOM 1639 C C . ALA A 1 207 ? -5.652 -5.908 -6.498 1.00 39.28 207 ALA A C 1
ATOM 1641 O O . ALA A 1 207 ? -5.773 -5.538 -7.668 1.00 39.28 207 ALA A O 1
ATOM 1642 N N . LYS A 1 208 ? -5.761 -7.197 -6.160 1.00 32.97 208 LYS A N 1
ATOM 1643 C CA . LYS A 1 208 ? -6.215 -8.230 -7.107 1.00 32.97 208 LYS A CA 1
ATOM 1644 C C . LYS A 1 208 ? -7.732 -8.192 -7.216 1.00 32.97 208 LYS A C 1
ATOM 1646 O O . LYS A 1 208 ? -8.388 -8.262 -6.186 1.00 32.97 208 LYS A O 1
ATOM 1651 N N . VAL A 1 209 ? -8.269 -8.169 -8.432 1.00 32.72 209 VAL A N 1
ATOM 1652 C CA . VAL A 1 209 ? -9.714 -8.248 -8.685 1.00 32.72 209 VAL A CA 1
ATOM 1653 C C . VAL A 1 209 ? -10.021 -9.417 -9.615 1.00 32.72 209 VAL A C 1
ATOM 1655 O O . VAL A 1 209 ? -9.382 -9.538 -10.664 1.00 32.72 209 VAL A O 1
ATOM 1658 N N . TRP A 1 210 ? -11.039 -10.184 -9.214 1.00 40.59 210 TRP A N 1
ATOM 1659 C CA . TRP A 1 210 ? -11.780 -11.257 -9.895 1.00 40.59 210 TRP A CA 1
ATOM 1660 C C . TRP A 1 210 ? -11.414 -12.732 -9.625 1.00 40.59 210 TRP A C 1
ATOM 1662 O O . TRP A 1 210 ? -10.253 -13.142 -9.714 1.00 40.59 210 TRP A O 1
ATOM 1672 N N . ASP A 1 211 ? -12.507 -13.446 -9.298 1.00 36.19 211 ASP A N 1
ATOM 1673 C CA . ASP A 1 211 ? -12.900 -14.872 -9.283 1.00 36.19 211 ASP A CA 1
ATOM 1674 C C . ASP A 1 211 ? -11.891 -15.958 -8.884 1.00 36.19 211 ASP A C 1
ATOM 1676 O O . ASP A 1 211 ? -11.023 -16.371 -9.681 1.00 36.19 211 ASP A O 1
#

InterPro domains:
  IPR036056 Fibrinogen-like, C-terminal [SSF56496] (1-128)

Organism: NCBI:txid59560

Sequence (211 aa):
MQSDGGGWTLVASIHENNAHDNGRCTVGDKWSSEQGNNELTNHGDGNWENLKTFGNVASATSDDFKSLAYFSIDDAKDIMIWQVPNNTPLSMWRSNSYLRYRTYGHFLTSFGGNLQNLFQSYYPIRQGVYNPASDNGPSFQAKYDEGSPADTLSHFGTGIQAYLTAGYIQVIQEFFGILPFQDNAFFCDCNDRKGLGLSRFRFHGYAKVWD

pLDDT: mean 79.7, std 18.6, range [30.03, 98.0]

Secondary structure (DSSP, 8-state):
--GGGS-EEEEEE---S--STT-TT-TT-TTS-SS-S-TT-TTTT-TTTS---B--GGGTTTS-EE-THHHH------EEEEE--TT--GGGHHHH-SEEEE--S-GGGGGTTSHHHIIIIIS---TTTS-TTT----EEEPEEEES-HHHHHHTS-HHHHTT-EEEEEEEETTTTEEEEEESS-----TT-TT----TT---EEEEE---

Radius of gyration: 15.91 Å; chains: 1; bounding box: 37×37×41 Å

Foldseek 3Di:
DDVVNDQWAQFWWFEDPDPDLVRQQDPQRQLAANPFQDLVCQQHNVVQQDQDFDDDPQQRLPGIGGDNCQPPQQAFQKKKKFQAHHPDGPVCRVVRTQWIKMFDRRVCVVQRRHRNSNQNPPQPAGAPPDDLQPRWADKGFIDTPHDDQVSLLVQWDPVCSVFWAARIWTAGRNARGIDRTDGSDHDHDSPCPPPRPVSRGIIRMITRDDD